Protein 8U0X (pdb70)

Sequence (176 aa):
PMKASLTFSLSGIYAPCSISRDIYLEYGDKKAECLYGTIRLPQYGPGCTPGKIVHCVLDDSLPFCSIVVPSKLFGFMPTQPTMDFCYFEPILDNVVPVLDSVTFLINEQLYSKLMDLPQEMQQIQFLHYKYNINSMETVVHSRDILTSGLCQILNCSPFPQGLVDFTETQLILVND

Solvent-accessible surface area: 9731 Å² total; per-residue (Å²): 103,45,128,1,65,24,83,49,24,122,86,35,4,12,24,58,0,23,0,0,139,50,0,62,115,83,3,57,133,84,150,47,132,82,2,24,0,31,0,56,22,21,94,227,56,132,56,47,21,107,31,38,28,7,19,0,46,62,50,102,98,37,86,164,46,11,1,32,0,1,3,94,9,20,89,135,89,38,124,134,126,87,95,114,45,0,62,0,70,17,35,71,143,113,132,13,45,56,3,92,17,3,20,4,43,0,54,112,79,0,52,43,89,0,83,115,51,124,76,84,131,51,17,12,63,53,0,50,160,89,28,70,1,30,49,93,60,9,5,0,8,28,142,6,84,1,43,102,72,38,4,33,0,47,91,12,49,82,92,91,34,0,10,6,27,35,120,129,15,101,20,68,27,55,66,133

Nearest PDB structures (foldseek):
  8u0x-assembly1_A  TM=1.006E+00  e=3.669E-39  Saccharomyces cerevisiae
  8c0w-assembly1_E  TM=9.335E-01  e=3.316E-31  Saccharomyces cerevisiae
  8u0v-assembly1_D  TM=9.393E-01  e=7.436E-29  Saccharomyces cerevisiae
  3j98-assembly1_B  TM=6.002E-01  e=3.030E-05  Cricetulus griseus
  6mdm-assembly1_A  TM=5.672E-01  e=1.602E-04  Cricetulus griseus

Radius of gyration: 16.59 Å; Cα contacts (8 Å, |Δi|>4): 365; chains: 1; bounding box: 38×48×26 Å

Secondary structure (DSSP, 8-state):
-EEEEEEEE-S-TTPPEEE-HHHHHTTTTS-TTSEEEEEE-B-SSS-BPPPEEEEEEE-TTSPSSEEEEEGGGSSS--SS---SEEEEEE--S--PPBPSEEEEEE-HHHHHHHHT---HHHHHHHHHHHH---TTT-EEETT-EEETTTEEEEEEESSSEEE--TTTSEEEEEE-

InterPro domains:
  IPR003593 AAA+ ATPase domain [SM00382] (764-903)
  IPR003959 ATPase, AAA-type, core [PF00004] (480-619)
  IPR003959 ATPase, AAA-type, core [PF00004] (768-899)
  IPR003960 ATPase, AAA-type, conserved site [PS00674] (871-889)
  IPR027417 P-loop containing nucleoside triphosphate hydrolase [G3DSA:3.40.50.300] (450-619)
  IPR027417 P-loop containing nucleoside triphosphate hydrolase [G3DSA:3.40.50.300] (726-1021)
  IPR027417 P-loop containing nucleoside triphosphate hydrolase [SSF52540] (486-717)
  IPR027417 P-loop containing nucleoside triphosphate hydrolase [SSF52540] (727-1025)
  IPR041569 AAA ATPase, AAA+ lid domain [PF17862] (924-964)
  IPR047533 Peroxisomal biogenesis factor 6, second ATPase domain [cd19527] (740-899)
  IPR050168 AAA ATPase domain-containing protein [PTHR23077] (430-1028)
  IPR056995 Peroxisomal ATPase PEX6, fourth domain [PF23315] (305-425)

Structure (mmCIF, N/CA/C/O backbone):
data_8U0X
#
_entry.id   8U0X
#
_cell.length_a   85.317
_cell.length_b   85.317
_cell.length_c   51.192
_cell.angle_alpha   90.000
_cell.angle_beta   90.000
_cell.angle_gamma   120.000
#
_symmetry.space_group_name_H-M   'P 3 2 1'
#
loop_
_entity.id
_entity.type
_entity.pdbx_description
1 polymer 'Peroxisomal ATPase PEX6'
2 water water
#
loop_
_atom_site.group_PDB
_atom_site.id
_atom_site.type_symbol
_atom_site.label_atom_id
_atom_site.label_alt_id
_atom_site.label_comp_id
_atom_site.label_asym_id
_atom_site.label_entity_id
_atom_site.label_seq_id
_atom_site.pdbx_PDB_ins_code
_atom_site.Cartn_x
_atom_site.Cartn_y
_atom_site.Cartn_z
_atom_site.occupancy
_atom_site.B_iso_or_equiv
_atom_site.auth_seq_id
_atom_site.auth_comp_id
_atom_site.auth_asym_id
_atom_site.auth_atom_id
_atom_site.pdbx_PDB_model_num
ATOM 1 N N . PRO A 1 2 ? -36.44764 -16.10465 22.68668 1.000 37.79365 0 PRO A N 1
ATOM 2 C CA . PRO A 1 2 ? -35.65613 -15.99888 21.44800 1.000 33.88513 0 PRO A CA 1
ATOM 3 C C . PRO A 1 2 ? -35.73050 -17.26089 20.59659 1.000 32.68664 0 PRO A C 1
ATOM 4 O O . PRO A 1 2 ? -35.50833 -18.34606 21.11887 1.000 31.25352 0 PRO A O 1
ATOM 8 N N . MET A 1 3 ? -36.00705 -17.13666 19.30550 1.000 27.13431 1 MET A N 1
ATOM 9 C CA . MET A 1 3 ? -36.00955 -18.29170 18.42586 1.000 32.86370 1 MET A CA 1
ATOM 10 C C . MET A 1 3 ? -34.82364 -18.20836 17.47880 1.000 32.50811 1 MET A C 1
ATOM 11 O O . MET A 1 3 ? -34.24196 -17.14083 17.27889 1.000 30.43972 1 MET A O 1
ATOM 16 N N . LYS A 1 4 ? -34.42958 -19.35760 16.93734 1.000 23.06671 2 LYS A N 1
ATOM 17 C CA . LYS A 1 4 ? -33.35592 -19.40812 15.96586 1.000 23.83607 2 LYS A CA 1
ATOM 18 C C . LYS A 1 4 ? -33.98785 -19.36379 14.58640 1.000 28.83832 2 LYS A C 1
ATOM 19 O O . LYS A 1 4 ? -34.95084 -20.09625 14.30981 1.000 25.42140 2 LYS A O 1
ATOM 25 N N . ALA A 1 5 ? -33.47442 -18.48566 13.73788 1.000 24.27518 3 ALA A N 1
ATOM 26 C CA . ALA A 1 5 ? -34.01950 -18.32352 12.39882 1.000 23.07446 3 ALA A CA 1
ATOM 27 C C . ALA A 1 5 ? -32.88592 -18.34142 11.38518 1.000 23.08696 3 ALA A C 1
ATOM 28 O O . ALA A 1 5 ? -31.81352 -17.78577 11.63735 1.000 22.70122 3 ALA A O 1
ATOM 30 N N . SER A 1 6 ? -33.12375 -18.98522 10.23864 1.000 18.00607 4 SER A N 1
ATOM 31 C CA . SER A 1 6 ? -32.14832 -18.95788 9.16556 1.000 19.37464 4 SER A CA 1
ATOM 32 C C . SER A 1 6 ? -31.98219 -17.52342 8.67897 1.000 21.80392 4 SER A C 1
ATOM 33 O O . SER A 1 6 ? -32.94639 -16.75744 8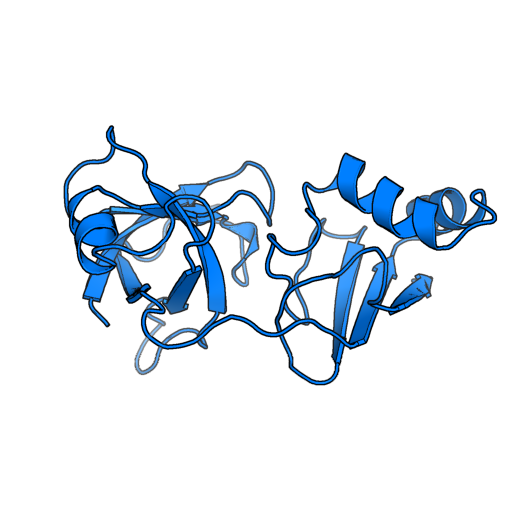.60458 1.000 26.86737 4 SER A O 1
ATOM 36 N N . LEU A 1 7 ? -30.75482 -17.17984 8.30130 1.000 25.80837 5 LEU A N 1
ATOM 37 C CA . LEU A 1 7 ? -30.32954 -15.79361 8.14498 1.000 22.21611 5 LEU A CA 1
ATOM 38 C C . LEU A 1 7 ? -29.81752 -15.54439 6.73082 1.000 28.23225 5 LEU A C 1
ATOM 39 O O . LEU A 1 7 ? -28.94608 -16.27250 6.24224 1.000 26.22102 5 LEU A O 1
ATOM 44 N N . THR A 1 8 ? -30.35644 -14.51457 6.08541 1.000 21.03597 6 THR A N 1
ATOM 45 C CA . THR A 1 8 ? -29.85341 -13.98800 4.81754 1.000 22.54482 6 THR A CA 1
ATOM 46 C C . THR A 1 8 ? -29.53746 -12.51014 5.02257 1.000 21.89455 6 THR A C 1
ATOM 47 O O . THR A 1 8 ? -30.31790 -11.78611 5.64692 1.000 21.02878 6 THR A O 1
ATOM 51 N N . PHE A 1 9 ? -28.38614 -12.06079 4.52637 1.000 19.89037 7 PHE A N 1
ATOM 52 C CA . PHE A 1 9 ? -27.98083 -10.66475 4.67747 1.000 17.64219 7 PHE A CA 1
ATOM 53 C C . PHE A 1 9 ? -28.34541 -9.88473 3.41854 1.000 25.28993 7 PHE A C 1
ATOM 54 O O . PHE A 1 9 ? -27.97203 -10.27965 2.31213 1.000 24.68502 7 PHE A O 1
ATOM 62 N N . SER A 1 10 ? -29.06600 -8.78225 3.58822 1.000 21.48491 8 SER A N 1
ATOM 63 C CA . SER A 1 10 ? -29.36305 -7.90362 2.46996 1.000 20.80260 8 SER A CA 1
ATOM 64 C C . SER A 1 10 ? -28.23773 -6.88690 2.27124 1.000 26.26419 8 SER A C 1
ATOM 65 O O . SER A 1 10 ? -27.48461 -6.55165 3.19703 1.000 21.43989 8 SER A O 1
ATOM 68 N N . LEU A 1 11 ? -28.09924 -6.42894 1.03102 1.000 18.99447 9 LEU A N 1
ATOM 69 C CA . LEU A 1 11 ? -27.03726 -5.51292 0.64722 1.000 21.24224 9 LEU A CA 1
ATOM 70 C C . LEU A 1 11 ? -27.63480 -4.30613 -0.05158 1.000 28.47204 9 LEU A C 1
ATOM 71 O O . LEU A 1 11 ? -27.20170 -3.89979 -1.12955 1.000 28.67106 9 LEU A O 1
ATOM 76 N N . SER A 1 12 ? -28.67385 -3.73643 0.55793 1.000 18.86090 10 SER A N 1
ATOM 77 C CA . SER A 1 12 ? -29.43807 -2.64049 -0.02413 1.000 26.69705 10 SER A CA 1
ATOM 78 C C . SER A 1 12 ? -29.67347 -1.55391 1.01634 1.000 26.85386 10 SER A C 1
ATOM 79 O O . SER A 1 12 ? -30.77732 -1.01357 1.14006 1.000 31.61704 10 SER A O 1
ATOM 82 N N . GLY A 1 13 ? -28.64545 -1.23075 1.78299 1.000 23.53812 11 GLY A N 1
ATOM 83 C CA . GLY A 1 13 ? -28.70032 -0.12951 2.72877 1.000 21.17103 11 GLY A CA 1
ATOM 84 C C . GLY A 1 13 ? -28.84839 -0.61506 4.16341 1.000 24.93284 11 GLY A C 1
ATOM 85 O O . GLY A 1 13 ? -29.53664 -1.60626 4.45330 1.000 21.17863 11 GLY A O 1
ATOM 86 N N . ILE A 1 14 ? -28.20861 0.11146 5.08439 1.000 20.19189 12 ILE A N 1
ATOM 87 C CA . ILE A 1 14 ? -28.21415 -0.29443 6.48907 1.000 23.32399 12 ILE A CA 1
ATOM 88 C C . ILE A 1 14 ? -29.62392 -0.30684 7.06716 1.000 19.96049 12 ILE A C 1
ATOM 89 O O . ILE A 1 14 ? -29.92298 -1.10713 7.96515 1.000 23.65361 12 ILE A O 1
ATOM 94 N N . TYR A 1 15 ? -30.51781 0.56603 6.58767 1.000 17.32664 13 TYR A N 1
ATOM 95 C CA . TYR A 1 15 ? -31.82332 0.70398 7.23657 1.000 19.89306 13 TYR A CA 1
ATOM 96 C C . TYR A 1 15 ? -32.94903 0.10027 6.41162 1.000 22.88036 13 TYR A C 1
ATOM 97 O O . TYR A 1 15 ? -34.12022 0.42810 6.62966 1.000 24.96918 13 TYR A O 1
ATOM 106 N N . ALA A 1 16 ? -32.62933 -0.76778 5.47018 1.000 25.26959 14 ALA A N 1
ATOM 107 C CA . ALA A 1 16 ? -33.67866 -1.59358 4.90633 1.000 21.83985 14 ALA A CA 1
ATOM 108 C C . ALA A 1 16 ? -34.33398 -2.34221 6.06375 1.000 29.54003 14 ALA A C 1
ATOM 109 O O . ALA A 1 16 ? -33.64228 -2.70317 7.03063 1.000 27.65740 14 ALA A O 1
ATOM 111 N N . PRO A 1 17 ? -35.65689 -2.48440 6.07615 1.000 25.62681 15 PRO A N 1
ATOM 112 C CA . PRO A 1 17 ? -36.29530 -3.22236 7.17308 1.000 30.03847 15 PRO A CA 1
ATOM 113 C C . PRO A 1 17 ? -35.94126 -4.69699 7.09916 1.000 24.46892 15 PRO A C 1
ATOM 114 O O . PRO A 1 17 ? -35.61935 -5.22964 6.03843 1.000 22.62230 15 PRO A O 1
ATOM 118 N N . CYS A 1 18 ? -35.99724 -5.36831 8.24445 1.000 23.62268 16 CYS A N 1
ATOM 119 C CA . CYS A 1 18 ? -35.81553 -6.81605 8.23487 1.000 22.04273 16 CYS A CA 1
ATOM 120 C C . CYS A 1 18 ? -37.07662 -7.50011 7.74620 1.000 21.79076 16 CYS A C 1
ATOM 121 O O . CYS A 1 18 ? -38.18498 -7.14440 8.15272 1.000 26.49902 16 CYS A O 1
ATOM 124 N N . SER A 1 19 ? -36.91579 -8.47419 6.85471 1.000 20.93918 17 SER A N 1
ATOM 125 C CA . SER A 1 19 ? -38.05132 -9.26120 6.39523 1.000 14.64399 17 SER A CA 1
ATOM 126 C C . SER A 1 19 ? -38.12990 -10.54689 7.20718 1.000 19.08593 17 SER A C 1
ATOM 127 O O . SER A 1 19 ? -37.11847 -11.22988 7.39505 1.000 19.11086 17 SER A O 1
ATOM 130 N N . ILE A 1 20 ? -39.33150 -10.88975 7.66257 1.000 18.00804 18 ILE A N 1
ATOM 131 C CA . ILE A 1 20 ? -39.52218 -12.09125 8.46997 1.000 16.05148 18 ILE A CA 1
ATOM 132 C C . ILE A 1 20 ? -40.52595 -13.00545 7.79074 1.000 15.75621 18 ILE A C 1
ATOM 133 O O . ILE A 1 20 ? -41.48716 -12.54701 7.16582 1.000 18.74068 18 ILE A O 1
ATOM 138 N N . SER A 1 21 ? -40.34324 -14.30904 7.97629 1.000 14.55497 19 SER A N 1
ATOM 139 C CA . SER A 1 21 ? -41.25845 -15.27433 7.39235 1.000 15.42579 19 SER A CA 1
ATOM 140 C C . SER A 1 21 ? -42.58518 -15.29176 8.14470 1.000 22.45015 19 SER A C 1
ATOM 141 O O . SER A 1 21 ? -42.69875 -14.79443 9.26897 1.000 16.79990 19 SER A O 1
ATOM 144 N N . ARG A 1 22 ? -43.60180 -15.87921 7.50181 1.000 20.69984 20 ARG A N 1
ATOM 145 C CA . ARG A 1 22 ? -44.95477 -15.86168 8.06211 1.000 20.39084 20 ARG A CA 1
ATOM 146 C C . ARG A 1 22 ? -45.04031 -16.55013 9.42586 1.000 19.89672 20 ARG A C 1
ATOM 147 O O . ARG A 1 22 ? -45.83967 -16.13456 10.27258 1.000 22.24538 20 ARG A O 1
ATOM 155 N N . ASP A 1 23 ? -44.25541 -17.60665 9.66874 1.000 20.47244 21 ASP A N 1
ATOM 156 C CA . ASP A 1 23 ? -44.34096 -18.24008 10.98961 1.000 19.15541 21 ASP A CA 1
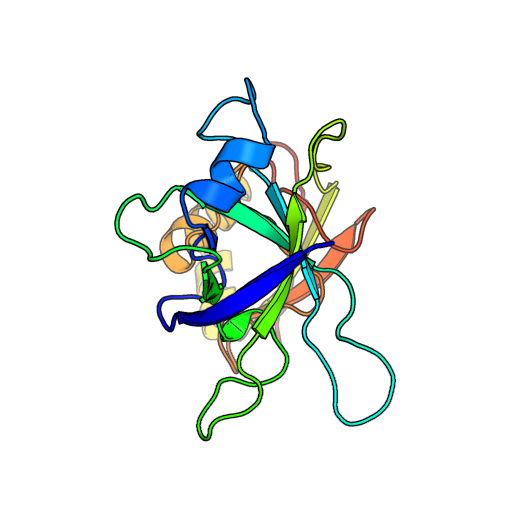ATOM 157 C C . ASP A 1 23 ? -43.84040 -17.31866 12.08790 1.000 23.43100 21 ASP A C 1
ATOM 158 O O . ASP A 1 23 ? -44.35496 -17.36245 13.21219 1.000 21.16039 21 ASP A O 1
ATOM 163 N N . ILE A 1 24 ? -42.85212 -16.47599 11.78983 1.000 18.69426 22 ILE A N 1
ATOM 164 C CA . ILE A 1 24 ? -42.40723 -15.48425 12.77010 1.000 19.32001 22 ILE A CA 1
ATOM 165 C C . ILE A 1 24 ? -43.44663 -14.38778 12.92576 1.000 18.61235 22 ILE A C 1
ATOM 166 O O . ILE A 1 24 ? -43.73805 -13.92370 14.03853 1.000 20.56150 22 ILE A O 1
ATOM 171 N N . TYR A 1 25 ? -43.97853 -13.91962 11.80440 1.000 16.34415 23 TYR A N 1
ATOM 172 C CA . TYR A 1 25 ? -45.02690 -12.91067 11.83421 1.000 20.14166 23 TYR A CA 1
ATOM 173 C C . TYR A 1 25 ? -46.21643 -13.36425 12.66540 1.000 22.75947 23 TYR A C 1
ATOM 174 O O . TYR A 1 25 ? -46.87254 -12.54322 13.31662 1.000 22.37728 23 TYR A O 1
ATOM 183 N N . LEU A 1 26 ? -46.50828 -14.66561 12.65455 1.000 18.22872 24 LEU A N 1
ATOM 184 C CA . LEU A 1 26 ? -47.65222 -15.17230 13.40989 1.000 17.04616 24 LEU A CA 1
ATOM 185 C C . LEU A 1 26 ? -47.46080 -14.99685 14.91049 1.000 23.14669 24 LEU A C 1
ATOM 186 O O . LEU A 1 26 ? -48.44602 -14.92981 15.65356 1.000 25.93939 24 LEU A O 1
ATOM 191 N N . GLU A 1 27 ? -46.21213 -14.92467 15.37944 1.000 20.78862 25 GLU A N 1
ATOM 192 C CA . GLU A 1 27 ? -45.97162 -14.76063 16.81582 1.000 24.37273 25 GLU A CA 1
ATOM 193 C C . GLU A 1 27 ? -46.48581 -13.43209 17.35704 1.000 31.16196 25 GLU A C 1
ATOM 194 O O . GLU A 1 27 ? -46.73450 -13.32139 18.56376 1.000 34.01224 25 GLU A O 1
ATOM 200 N N . TYR A 1 28 ? -46.66785 -12.42957 16.51004 1.000 23.85778 26 TYR A N 1
ATOM 201 C CA . TYR A 1 28 ? -47.15226 -11.13401 16.98106 1.000 32.46052 26 TYR A CA 1
ATOM 202 C C . TYR A 1 28 ? -48.67032 -11.06508 17.15317 1.000 37.92625 26 TYR A C 1
ATOM 203 O O . TYR A 1 28 ? -49.16237 -10.08640 17.72616 1.000 38.39966 26 TYR A O 1
ATOM 212 N N . GLY A 1 29 ? -49.42389 -12.03092 16.63398 1.000 36.27770 27 GLY A N 1
ATOM 213 C CA . GLY A 1 29 ? -50.87109 -11.99400 16.79841 1.000 36.45498 27 GLY A CA 1
ATOM 214 C C . GLY A 1 29 ? -51.49902 -10.73365 16.22757 1.000 41.46130 27 GLY A C 1
ATOM 215 O O . GLY A 1 29 ? -51.20256 -10.31342 15.10447 1.000 39.06801 27 GLY A O 1
ATOM 216 N N . ASP A 1 30 ? -52.37087 -10.10304 17.01272 1.000 36.41307 28 ASP A N 1
ATOM 217 C CA . ASP A 1 30 ? -53.19515 -8.99261 16.53551 1.000 45.98679 28 ASP A CA 1
ATOM 218 C C . ASP A 1 30 ? -52.43982 -7.67541 16.31259 1.000 47.35573 28 ASP A C 1
ATOM 219 O O . ASP A 1 30 ? -53.08684 -6.69550 15.91748 1.000 58.28510 28 ASP A O 1
ATOM 224 N N . LYS A 1 31 ? -51.12438 -7.61053 16.52594 1.000 49.18862 29 LYS A N 1
ATOM 225 C CA . LYS A 1 31 ? -50.40899 -6.33991 16.41130 1.000 42.68793 29 LYS A CA 1
ATOM 226 C C . LYS A 1 31 ? -50.52200 -5.77897 14.99469 1.000 50.63140 29 LYS A C 1
ATOM 227 O O . LYS A 1 31 ? -50.64539 -6.52284 14.01683 1.000 46.37439 29 LYS A O 1
ATOM 233 N N . LYS A 1 32 ? -50.46534 -4.44717 14.89363 1.000 49.61147 30 LYS A N 1
ATOM 234 C CA . LYS A 1 32 ? -50.61050 -3.75126 13.61427 1.000 48.33802 30 LYS A CA 1
ATOM 235 C C . LYS A 1 32 ? -49.44381 -4.08385 12.68528 1.000 52.33549 30 LYS A C 1
ATOM 236 O O . LYS A 1 32 ? -48.28103 -3.85900 13.03558 1.000 41.37265 30 LYS A O 1
ATOM 242 N N . ALA A 1 33 ? -49.75824 -4.57493 11.47924 1.000 44.92345 31 ALA A N 1
ATOM 243 C CA . ALA A 1 33 ? -48.74570 -5.19457 10.62191 1.000 42.90854 31 ALA A CA 1
ATOM 244 C C . ALA A 1 33 ? -47.65254 -4.23164 10.16100 1.000 38.27270 31 ALA A C 1
ATOM 245 O O . ALA A 1 33 ? -46.57435 -4.68756 9.75716 1.000 36.95760 31 ALA A O 1
ATOM 247 N N . GLU A 1 34 ? -47.88906 -2.92184 10.19722 1.000 39.82836 32 GLU A N 1
ATOM 248 C CA . GLU A 1 34 ? -46.86172 -1.96503 9.78887 1.000 44.55379 32 GLU A CA 1
ATOM 249 C C . GLU A 1 34 ? -45.97644 -1.49313 10.93849 1.000 51.02650 32 GLU A C 1
ATOM 250 O O . GLU A 1 34 ? -45.01375 -0.75681 10.69410 1.000 44.78109 32 GLU A O 1
ATOM 256 N N . CYS A 1 35 ? -46.26050 -1.89313 12.17456 1.000 41.90418 33 CYS A N 1
ATOM 257 C CA . CYS A 1 35 ? -45.53267 -1.39522 13.33383 1.000 33.22472 33 CYS A CA 1
ATOM 258 C C . CYS A 1 35 ? -44.81460 -2.51298 14.08465 1.000 34.25534 33 CYS A C 1
ATOM 259 O O . CYS A 1 35 ? -44.81994 -2.53952 15.31543 1.000 29.71725 33 CYS A O 1
ATOM 262 N N . LEU A 1 36 ? -44.17179 -3.44750 13.38267 1.000 26.24713 34 LEU A N 1
ATOM 263 C CA . LEU A 1 36 ? -43.58334 -4.60774 14.04782 1.000 29.61322 34 LEU A CA 1
ATOM 264 C C . LEU A 1 36 ? -42.08501 -4.42166 14.26944 1.000 27.84722 34 LEU A C 1
ATOM 265 O O . LEU A 1 36 ? -41.36121 -3.99788 13.36245 1.000 27.21090 34 LEU A O 1
ATOM 270 N N . TYR A 1 37 ? -41.61531 -4.79854 15.46660 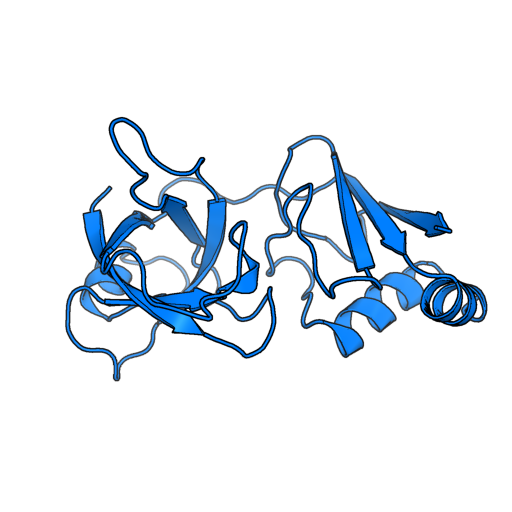1.000 19.02387 35 TYR A N 1
ATOM 271 C CA . TYR A 1 37 ? -40.21013 -4.71376 15.8291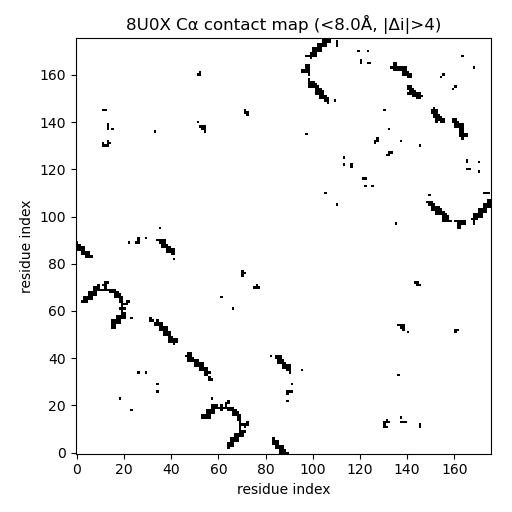2 1.000 18.89939 35 TYR A CA 1
ATOM 272 C C . TYR A 1 37 ? -39.76464 -6.02548 16.47863 1.000 18.77830 35 TYR A C 1
ATOM 273 O O . TYR A 1 37 ? -40.56706 -6.76961 17.04708 1.000 21.29574 35 TYR A O 1
ATOM 282 N N . GLY A 1 38 ? -38.46473 -6.29186 16.38406 1.000 18.40514 36 GLY A N 1
ATOM 283 C CA . GLY A 1 38 ? -37.86169 -7.44047 17.03675 1.000 19.42574 36 GLY A CA 1
ATOM 284 C C . GLY A 1 38 ? -36.43657 -7.10863 17.42118 1.000 20.77233 36 GLY A C 1
ATOM 285 O O . GLY A 1 38 ? -35.87379 -6.09715 16.99220 1.000 23.37698 36 GLY A O 1
ATOM 286 N N . THR A 1 39 ? -35.85043 -7.96736 18.25566 1.000 18.26343 37 THR A N 1
ATOM 287 C CA . THR A 1 39 ? -34.45048 -7.86459 18.61371 1.000 16.83628 37 THR A CA 1
ATOM 288 C C . THR A 1 39 ? -33.68540 -9.01007 17.97853 1.000 21.97066 37 THR A C 1
ATOM 289 O O . THR A 1 39 ? -34.14422 -10.16031 18.01007 1.000 22.39907 37 THR A O 1
ATOM 293 N N . ILE A 1 40 ? -32.51292 -8.70462 17.42496 1.000 20.48712 38 ILE A N 1
ATOM 294 C CA . ILE A 1 40 ? -31.66845 -9.68969 16.76018 1.000 24.48054 38 ILE A CA 1
ATOM 295 C C . ILE A 1 40 ? -30.31093 -9.73832 17.44526 1.000 28.94018 38 ILE A C 1
ATOM 296 O O . ILE A 1 40 ? -29.72328 -8.69779 17.76103 1.000 28.71518 38 ILE A O 1
ATOM 301 N N . ARG A 1 41 ? -29.80710 -10.94847 17.64977 1.000 22.47880 39 ARG A N 1
ATOM 302 C CA . ARG A 1 41 ? -28.44244 -11.18666 18.09657 1.000 27.92879 39 ARG A CA 1
ATOM 303 C C . ARG A 1 41 ? -27.83000 -12.24644 17.19564 1.000 29.44585 39 ARG A C 1
ATOM 304 O O . ARG A 1 41 ? -28.49308 -13.23067 16.86101 1.000 29.63794 39 ARG A O 1
ATOM 312 N N . LEU A 1 42 ? -26.56339 -12.05781 16.81652 1.000 26.76833 40 LEU A N 1
ATOM 313 C CA . LEU A 1 42 ? -25.86955 -13.05505 16.01059 1.000 27.12502 40 LEU A CA 1
ATOM 314 C C . LEU A 1 42 ? -25.00494 -13.96256 16.87637 1.000 33.30827 40 LEU A C 1
ATOM 315 O O . LEU A 1 42 ? -24.46894 -13.52288 17.89414 1.000 35.12257 40 LEU A O 1
ATOM 320 N N . PRO A 1 43 ? -24.84103 -15.23144 16.49339 1.000 36.38119 41 PRO A N 1
ATOM 321 C CA . PRO A 1 43 ? -23.91020 -16.10181 17.22163 1.000 37.24228 41 PRO A CA 1
ATOM 322 C C . PRO A 1 43 ? -22.47391 -15.67565 16.95978 1.000 38.36562 41 PRO A C 1
ATOM 323 O O . PRO A 1 43 ? -22.13163 -15.20937 15.87168 1.000 41.99281 41 PRO A O 1
ATOM 327 N N . GLN A 1 44 ? -21.62368 -15.84362 17.96839 1.000 50.30500 42 GLN A N 1
ATOM 328 C CA . GLN A 1 44 ? -20.25462 -15.35564 17.89233 1.000 58.36365 42 GLN A CA 1
ATOM 329 C C . GLN A 1 44 ? -19.24963 -16.49831 17.98861 1.000 75.05814 42 GLN A C 1
ATOM 330 O O . GLN A 1 44 ? -19.57328 -17.62269 18.38442 1.000 65.55807 42 GLN A O 1
ATOM 336 N N . TYR A 1 45 ? -18.01013 -16.17447 17.60423 1.000 89.27349 43 TYR A N 1
ATOM 337 C CA . TYR A 1 45 ? -16.85492 -17.06220 17.69913 1.000 91.13051 43 TYR A CA 1
ATOM 338 C C . TYR A 1 45 ? -16.62653 -17.48065 19.14547 1.000 84.27262 43 TYR A C 1
ATOM 339 O O . TYR A 1 45 ? -16.13630 -16.68918 19.95769 1.000 87.46894 43 TYR A O 1
ATOM 348 N N . GLY A 1 46 ? -16.99113 -18.71604 19.47761 1.000 82.91664 44 GLY A N 1
ATOM 349 C CA . GLY A 1 46 ? -16.89988 -19.19503 20.83518 1.000 86.57524 44 GLY A CA 1
ATOM 350 C C . GLY A 1 46 ? -18.13070 -18.83589 21.64247 1.000 85.37506 44 GLY A C 1
ATOM 351 O O . GLY A 1 46 ? -19.24723 -18.76008 21.11818 1.000 86.52872 44 GLY A O 1
ATOM 352 N N . PRO A 1 47 ? -17.95019 -18.60012 22.93858 1.000 83.73164 45 PRO A N 1
ATOM 353 C CA . PRO A 1 47 ? -19.09502 -18.24794 23.78226 1.000 84.86206 45 PRO A CA 1
ATOM 354 C C . PRO A 1 47 ? -19.65737 -16.88454 23.41847 1.000 80.23146 45 PRO A C 1
ATOM 355 O O . PRO A 1 47 ? -18.96308 -16.01512 22.88465 1.000 79.98223 45 PRO A O 1
ATOM 359 N N . GLY A 1 48 ? -20.94077 -16.71033 23.70370 1.000 74.74983 46 GLY A N 1
ATOM 360 C CA . GLY A 1 48 ? -21.56615 -15.41255 23.60132 1.000 73.38364 46 GLY A CA 1
ATOM 361 C C . GLY A 1 48 ? -22.01778 -15.06200 22.19605 1.000 67.32585 46 GLY A C 1
ATOM 362 O O . GLY A 1 48 ? -21.66063 -15.69294 21.19748 1.000 56.44251 46 GLY A O 1
ATOM 363 N N . CYS A 1 49 ? -22.82045 -14.00303 22.13397 1.000 65.47083 47 CYS A N 1
ATOM 364 C CA . CYS A 1 49 ? -23.44917 -13.56151 20.90273 1.000 58.22380 47 CYS A CA 1
ATOM 365 C C . CYS A 1 49 ? -23.42101 -12.03703 20.83905 1.000 52.61779 47 CYS A C 1
ATOM 366 O O . CYS A 1 49 ? -23.16955 -11.35367 21.83421 1.000 51.21706 47 CYS A O 1
ATOM 369 N N . THR A 1 50 ? -23.64177 -11.51419 19.63852 1.000 43.53303 48 THR A N 1
ATOM 370 C CA . THR A 1 50 ? -23.80187 -10.09296 19.35554 1.000 36.67672 48 THR A CA 1
ATOM 371 C C . THR A 1 50 ? -24.75886 -9.44586 20.36426 1.000 40.24122 48 THR A C 1
ATOM 372 O O . THR A 1 50 ? -25.67509 -10.11335 20.86295 1.000 42.44766 48 THR A O 1
ATOM 376 N N . PRO A 1 51 ? -24.56487 -8.17810 20.73228 1.000 46.73471 49 PRO A N 1
ATOM 377 C CA . PRO A 1 51 ? -25.54391 -7.51502 21.60394 1.000 45.74762 49 PRO A CA 1
ATOM 378 C C . PRO A 1 51 ? -26.85450 -7.29020 20.86518 1.000 35.70910 49 PRO A C 1
ATOM 379 O O . PRO A 1 51 ? -26.87702 -7.08122 19.65207 1.000 34.79173 49 PRO A O 1
ATOM 383 N N . GLY A 1 52 ? -27.95487 -7.33602 21.61326 1.000 33.91268 50 GLY A N 1
ATOM 384 C CA . GLY A 1 52 ? -29.27853 -7.15368 21.03925 1.000 31.08188 50 GLY A CA 1
ATOM 385 C C . GLY A 1 52 ? -29.47456 -5.87268 20.25244 1.000 33.66973 50 GLY A C 1
ATOM 386 O O . GLY A 1 52 ? -29.19972 -4.77995 20.75578 1.000 31.12538 50 GLY A O 1
ATOM 387 N N . LYS A 1 53 ? -29.92264 -5.99620 19.00267 1.000 27.80177 51 LYS A N 1
ATOM 388 C CA . LYS A 1 53 ? -30.22331 -4.86193 18.14132 1.000 22.52796 51 LYS A CA 1
ATOM 389 C C . 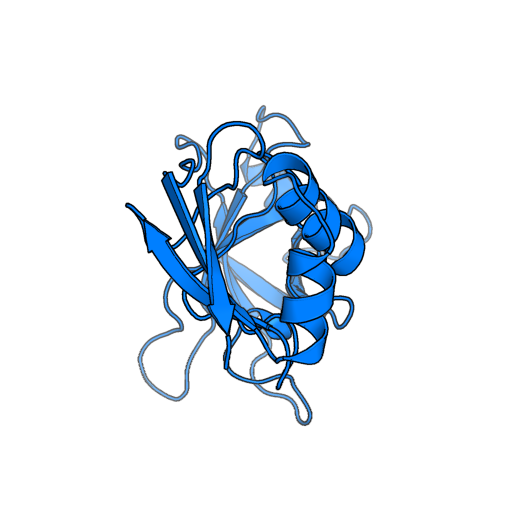LYS A 1 53 ? -31.69911 -4.86706 17.76603 1.000 25.75113 51 LYS A C 1
ATOM 390 O O . LYS A 1 53 ? -32.20375 -5.85428 17.21686 1.000 22.15268 51 LYS A O 1
ATOM 396 N N . ILE A 1 54 ? -32.38352 -3.75677 18.02957 1.000 19.43132 52 ILE A N 1
ATOM 397 C CA . ILE A 1 54 ? -33.79903 -3.64118 17.69528 1.000 19.21425 52 ILE A CA 1
ATOM 398 C C . ILE A 1 54 ? -33.92956 -3.24816 16.22780 1.000 25.68660 52 ILE A C 1
ATOM 399 O O . ILE A 1 54 ? -33.24445 -2.33215 15.76217 1.000 25.11165 52 ILE A O 1
ATOM 404 N N . VAL A 1 55 ? -34.81360 -3.92226 15.50030 1.000 19.41709 53 VAL A N 1
ATOM 405 C CA . VAL A 1 55 ? -35.05495 -3.59824 14.09487 1.000 23.17868 53 VAL A CA 1
ATOM 406 C C . VAL A 1 55 ? -36.54641 -3.55945 13.82499 1.000 24.91207 53 VAL A C 1
ATOM 407 O O . VAL A 1 55 ? -37.33264 -4.27712 14.44843 1.000 26.57552 53 VAL A O 1
ATOM 411 N N . HIS A 1 56 ? -36.93482 -2.71510 12.87649 1.000 19.78132 54 HIS A N 1
ATOM 412 C CA . HIS A 1 56 ? -38.26561 -2.77800 12.29942 1.000 20.67695 54 HIS A CA 1
ATOM 413 C C . HIS A 1 56 ? -38.35277 -3.98586 11.36924 1.000 24.59256 54 HIS A C 1
ATOM 414 O O . HIS A 1 56 ? -37.50092 -4.15869 10.48990 1.000 30.13895 54 HIS A O 1
ATOM 421 N N . CYS A 1 57 ? -39.36797 -4.82731 11.54967 1.000 21.59699 55 CYS A N 1
ATOM 422 C CA . CYS A 1 57 ? -39.56548 -5.95746 10.64732 1.000 23.92218 55 CYS A CA 1
ATOM 423 C C . CYS A 1 57 ? -40.88337 -5.89485 9.89586 1.000 29.05837 55 CYS A C 1
ATOM 424 O O . CYS A 1 57 ? -41.87668 -5.32873 10.36305 1.000 25.36176 55 CYS A O 1
ATOM 427 N N . VAL A 1 58 ? -40.86800 -6.48556 8.70292 1.000 20.81935 56 VAL A N 1
ATOM 428 C CA . VAL A 1 58 ? -42.02564 -6.53758 7.82958 1.000 19.11125 56 VAL A CA 1
ATOM 429 C C . VAL A 1 58 ? -42.19655 -7.96656 7.32942 1.000 20.01061 56 VAL A C 1
ATOM 430 O O . VAL A 1 58 ? -41.21584 -8.65342 7.02555 1.000 19.91880 56 VAL A O 1
ATOM 434 N N . LEU A 1 59 ? -43.43813 -8.40708 7.23988 1.000 19.49171 57 LEU A N 1
ATOM 435 C CA . LEU A 1 59 ? -43.73916 -9.72971 6.70946 1.000 18.46648 57 LEU A CA 1
ATOM 436 C C . LEU A 1 59 ? -43.30787 -9.84915 5.25978 1.000 23.21084 57 LEU A C 1
ATOM 437 O O . LEU A 1 59 ? -43.60921 -8.97927 4.44252 1.000 17.32254 57 LEU A O 1
ATOM 442 N N . ASP A 1 60 ? -42.62597 -10.93847 4.92574 1.000 20.84697 58 ASP A N 1
ATOM 443 C CA . ASP A 1 60 ? -42.47503 -11.31606 3.51961 1.000 22.02475 58 ASP A CA 1
ATOM 444 C C . ASP A 1 60 ? -43.03946 -12.72548 3.38207 1.000 22.53920 58 ASP A C 1
ATOM 445 O O . ASP A 1 60 ? -42.38919 -13.70249 3.75348 1.000 22.15969 58 ASP A O 1
ATOM 450 N N . ASP A 1 61 ? -44.24826 -12.80216 2.82175 1.000 22.45789 59 ASP A N 1
ATOM 451 C CA . ASP A 1 61 ? -44.98067 -14.04392 2.59332 1.000 28.65250 59 ASP A CA 1
ATOM 452 C C . ASP A 1 61 ? -44.22402 -15.04731 1.72758 1.000 27.08803 59 ASP A C 1
ATOM 453 O O . ASP A 1 61 ? -44.55628 -16.24075 1.75275 1.000 24.23980 59 ASP A O 1
ATOM 458 N N . SER A 1 62 ? -43.25910 -14.58938 0.91951 1.000 20.48007 60 SER A N 1
ATOM 459 C CA . SER A 1 62 ? -42.52257 -15.46850 0.01585 1.000 18.72666 60 SER A CA 1
ATOM 460 C C . SER A 1 62 ? -41.36687 -16.20366 0.69438 1.000 26.49015 60 SER A C 1
ATOM 461 O O . SER A 1 62 ? -40.84503 -17.16529 0.12530 1.000 21.23586 60 SER A O 1
ATOM 464 N N . LEU A 1 63 ? -40.95379 -15.79350 1.88883 1.000 20.39140 61 LEU A N 1
ATOM 465 C CA . LEU A 1 63 ? -39.85085 -16.46707 2.54793 1.000 19.95058 61 LEU A CA 1
ATOM 466 C C . LEU A 1 63 ? -40.26594 -17.86924 3.00135 1.000 18.06867 61 LEU A C 1
ATOM 467 O O . LEU A 1 63 ? -41.41557 -18.08856 3.39438 1.000 21.35800 61 LEU A O 1
ATOM 472 N N . PRO A 1 64 ? -39.33740 -18.82390 2.97949 1.000 19.21825 62 PRO A N 1
ATOM 473 C CA . PRO A 1 64 ? -39.60637 -20.13615 3.57668 1.000 21.68306 62 PRO A CA 1
ATOM 474 C C . PRO A 1 64 ? -39.66174 -20.01952 5.09589 1.000 22.85835 62 PRO A C 1
ATOM 475 O O . PRO A 1 64 ? -39.30162 -18.99667 5.68018 1.000 19.68620 62 PRO A O 1
ATOM 479 N N . PHE A 1 65 ? -40.09121 -21.10275 5.73781 1.000 22.48301 63 PHE A N 1
ATOM 480 C CA . PHE A 1 65 ? -40.28427 -21.09106 7.19333 1.000 18.34474 63 PHE A CA 1
ATOM 481 C C . PHE A 1 65 ? -39.00379 -20.71270 7.92940 1.000 22.60870 63 PHE A C 1
ATOM 482 O O . PHE A 1 65 ? -37.89494 -20.90433 7.42139 1.000 22.12376 63 PHE A O 1
ATOM 490 N N . CYS A 1 66 ? -39.16818 -20.16334 9.14340 1.000 22.26959 64 CYS A N 1
ATOM 491 C CA . CYS A 1 66 ? -38.05310 -19.78279 10.03905 1.000 24.00771 64 CYS A CA 1
ATOM 492 C C . CYS A 1 66 ? -36.91995 -19.04874 9.31274 1.000 21.46708 64 CYS A C 1
ATOM 493 O O . CYS A 1 66 ? -35.75911 -19.45541 9.36144 1.000 20.69929 64 CYS A O 1
ATOM 496 N N . SER A 1 67 ? -37.25677 -17.92239 8.67449 1.000 17.53288 65 SER A N 1
ATOM 497 C CA . SER A 1 67 ? -36.26898 -17.18596 7.88972 1.000 14.64120 65 SER A CA 1
ATOM 498 C C . SER A 1 67 ? -36.40978 -15.68992 8.10130 1.000 15.91156 65 SER A C 1
ATOM 499 O O . SER A 1 67 ? -37.52306 -15.16813 8.20501 1.000 17.78904 65 SER A O 1
ATOM 502 N N . ILE A 1 68 ? -35.26672 -15.00661 8.14800 1.000 16.39297 66 ILE A N 1
ATOM 503 C CA . ILE A 1 68 ? -35.22180 -13.55621 8.24102 1.000 18.70214 66 ILE A CA 1
ATOM 504 C C . ILE A 1 68 ? -34.15958 -13.02431 7.27971 1.000 20.59998 66 ILE A C 1
ATOM 505 O O . ILE A 1 68 ? -33.14449 -13.67801 7.01206 1.000 22.13241 66 ILE A O 1
ATOM 510 N N . VAL A 1 69 ? -34.40713 -11.83576 6.74486 1.000 14.16367 67 VAL A N 1
ATOM 511 C CA . VAL A 1 69 ? -33.44135 -11.12156 5.91386 1.000 17.58959 67 VAL A CA 1
ATOM 512 C C . VAL A 1 69 ? -33.06875 -9.83635 6.64758 1.000 15.28123 67 VAL A C 1
ATOM 513 O O . VAL A 1 69 ? -33.95413 -9.03061 6.95119 1.000 20.48822 67 VAL A O 1
ATOM 517 N N . VAL A 1 70 ? -31.77610 -9.64551 6.92872 1.000 16.41311 68 VAL A N 1
ATOM 518 C CA . VAL A 1 70 ? -31.26452 -8.52203 7.73632 1.000 19.35327 68 VAL A CA 1
ATOM 519 C C . VAL A 1 70 ? -30.13340 -7.79358 7.02021 1.000 18.49922 68 VAL A C 1
ATOM 520 O O . VAL A 1 70 ? -29.28292 -8.45330 6.41436 1.000 19.84568 68 VAL A O 1
ATOM 524 N N . PRO A 1 71 ? -30.03728 -6.46402 7.10840 1.000 16.95713 69 PRO A N 1
ATOM 525 C CA . PRO A 1 71 ? -28.93016 -5.77001 6.43829 1.000 19.94675 69 PRO A CA 1
ATOM 526 C C . PRO A 1 71 ? -27.58245 -6.16047 7.02553 1.000 22.05347 69 PRO A C 1
ATOM 527 O O . PRO A 1 71 ? -27.38372 -6.16788 8.24258 1.000 21.11222 69 PRO A O 1
ATOM 531 N N . SER A 1 72 ? -26.64298 -6.49324 6.14361 1.000 23.20470 70 SER A N 1
ATOM 532 C CA . SER A 1 72 ? -25.31268 -6.82840 6.63368 1.000 28.48016 70 SER A CA 1
ATOM 533 C C . SER A 1 72 ? -24.64551 -5.62855 7.28063 1.000 21.82425 70 SER A C 1
ATOM 534 O O . SER A 1 72 ? -23.79000 -5.80371 8.14733 1.000 27.19663 70 SER A O 1
ATOM 537 N N . LYS A 1 73 ? -25.02409 -4.40870 6.87305 1.000 24.96274 71 LYS A N 1
ATOM 538 C CA . LYS A 1 73 ? -24.37304 -3.21563 7.40204 1.000 21.69251 71 LYS A CA 1
ATOM 539 C C . LYS A 1 73 ? -24.73663 -2.95941 8.85833 1.000 24.82519 71 LYS A C 1
ATOM 540 O O . LYS A 1 73 ? -24.07548 -2.14284 9.50877 1.000 28.69975 71 LYS A O 1
ATOM 546 N N . LEU A 1 74 ? -25.79638 -3.60027 9.37509 1.000 23.92654 72 LEU A N 1
ATOM 547 C CA . LEU A 1 74 ? -26.13528 -3.45642 10.78882 1.000 26.32269 72 LEU A CA 1
ATOM 548 C C . LEU A 1 74 ? -25.06490 -4.03233 11.70324 1.000 30.44665 72 LEU A C 1
ATOM 549 O O . LEU A 1 74 ? -25.01782 -3.66982 12.88161 1.000 34.22260 72 LEU A O 1
ATOM 554 N N . PHE A 1 75 ? -24.21101 -4.91383 11.19453 1.000 28.41469 73 PHE A N 1
ATOM 555 C CA . PHE A 1 75 ? -23.27013 -5.65917 12.02411 1.000 40.16270 73 PHE A CA 1
ATOM 556 C C . PHE A 1 75 ? -21.83424 -5.42340 11.58032 1.000 46.72905 73 PHE A C 1
ATOM 557 O O . PHE A 1 75 ? -21.54632 -5.37589 10.38023 1.000 57.61541 73 PHE A O 1
ATOM 565 N N . GLY A 1 76 ? -20.95081 -5.27929 12.57329 1.000 60.93319 74 GLY A N 1
ATOM 566 C CA . GLY A 1 76 ? -19.51701 -5.06811 12.43599 1.000 75.13741 74 GLY A CA 1
ATOM 567 C C . GLY A 1 76 ? -18.92958 -5.01318 11.04085 1.000 86.55318 74 GLY A C 1
ATOM 568 O O . GLY A 1 76 ? -18.44968 -3.96093 10.60791 1.000 93.96811 74 GLY A O 1
ATOM 569 N N . PHE A 1 77 ? -18.96024 -6.13718 10.32691 1.000 88.06793 75 PHE A N 1
ATOM 570 C CA . PHE A 1 77 ? -18.41474 -6.21838 8.98147 1.000 92.26863 75 PHE A CA 1
ATOM 571 C C . PHE A 1 77 ? -19.45208 -6.79849 8.02944 1.000 92.75227 75 PHE A C 1
ATOM 572 O O . PHE A 1 77 ? -20.34811 -7.54772 8.43393 1.000 86.58235 75 PHE A O 1
ATOM 580 N N . MET A 1 78 ? -19.32745 -6.42301 6.75513 1.000 92.16343 76 MET A N 1
ATOM 581 C CA . MET A 1 78 ? -20.09746 -6.84913 5.59262 1.000 97.37594 76 MET A CA 1
ATOM 582 C C . MET A 1 78 ? -19.48760 -8.13283 5.02304 1.000 105.56675 76 MET A C 1
ATOM 583 O O . MET A 1 78 ? -18.25876 -8.27579 5.00036 1.000 97.42297 76 MET A O 1
ATOM 588 N N . PRO A 1 79 ? -20.30291 -9.11575 4.56934 1.000 107.79184 77 PRO A N 1
ATOM 589 C CA . PRO A 1 79 ? -19.73018 -10.41993 4.21204 1.000 105.25773 77 PRO A CA 1
ATOM 590 C C . PRO A 1 79 ? -19.06761 -10.43309 2.84257 1.000 103.22238 77 PRO A C 1
ATOM 591 O O . PRO A 1 79 ? -19.74477 -10.48008 1.80899 1.000 94.03705 77 PRO A O 1
ATOM 595 N N . THR A 1 80 ? -17.73399 -10.36978 2.83327 1.000 103.37498 78 THR A N 1
ATOM 596 C CA . THR A 1 80 ? -16.95520 -10.70075 1.64739 1.000 102.11886 78 THR A CA 1
ATOM 597 C C . THR A 1 80 ? -16.61876 -12.18548 1.58268 1.000 107.06150 78 THR A C 1
ATOM 598 O O . THR A 1 80 ? -16.24089 -12.67960 0.51216 1.000 100.71905 78 THR A O 1
ATOM 602 N N . GLN A 1 81 ? -16.76568 -12.89706 2.69910 1.000 108.04088 79 GLN A N 1
ATOM 603 C CA . GLN A 1 81 ? -16.71861 -14.34851 2.80442 1.000 103.62166 79 GLN A CA 1
ATOM 604 C C . GLN A 1 81 ? -17.72442 -14.77027 3.86634 1.000 110.32689 79 GLN A C 1
ATOM 605 O O . GLN A 1 81 ? -18.03676 -13.98357 4.77191 1.000 114.59713 79 GLN A O 1
ATOM 611 N N . PRO A 1 82 ? -18.27343 -16.00244 3.77713 1.000 109.33318 80 PRO A N 1
ATOM 612 C CA . PRO A 1 82 ? -19.39996 -16.37555 4.65264 1.000 107.61522 80 PRO A CA 1
ATOM 613 C C . PRO A 1 82 ? -19.04462 -16.43620 6.13628 1.000 110.76460 80 PRO A C 1
ATOM 614 O O . PRO A 1 82 ? -17.87882 -16.26738 6.51254 1.000 109.09374 80 PRO A O 1
ATOM 618 N N . THR A 1 83 ? -20.04682 -16.67873 6.98937 1.000 103.61595 81 THR A N 1
ATOM 619 C CA . THR A 1 83 ? -19.84459 -16.68579 8.43693 1.000 96.31124 81 THR A CA 1
ATOM 620 C C . THR A 1 83 ? -20.71983 -17.71602 9.15616 1.000 86.30094 81 THR A C 1
ATOM 621 O O . THR A 1 83 ? -20.30815 -18.86875 9.32656 1.000 86.07999 81 THR A O 1
ATOM 625 N N . MET A 1 84 ? -21.91777 -17.31008 9.59274 1.000 79.56064 82 MET A N 1
ATOM 626 C CA . MET A 1 84 ? -22.82638 -18.13626 10.38748 1.000 63.56742 82 MET A CA 1
ATOM 627 C C . MET A 1 84 ? -24.22300 -18.06933 9.78144 1.000 46.36102 82 MET A C 1
ATOM 628 O O . MET A 1 84 ? -24.63473 -17.00751 9.30583 1.000 43.26895 82 MET A O 1
ATOM 633 N N . ASP A 1 85 ? -24.96636 -19.18446 9.81468 1.000 32.58696 83 ASP A N 1
ATOM 634 C CA . ASP A 1 85 ? -26.17490 -19.29127 8.99636 1.000 32.91528 83 ASP A CA 1
ATOM 635 C C . ASP A 1 85 ? -27.48440 -19.12455 9.77356 1.000 29.89579 83 ASP A C 1
ATOM 636 O O . ASP A 1 85 ? -28.55421 -19.41245 9.22649 1.000 25.80246 83 ASP A O 1
ATOM 641 N N . PHE A 1 86 ? -27.44081 -18.62884 11.00717 1.000 28.96987 84 PHE A N 1
ATOM 642 C CA . PHE A 1 86 ? -28.67214 -18.38178 11.73999 1.000 24.18319 84 PHE A CA 1
ATOM 643 C C . PHE A 1 86 ? -28.47396 -17.19015 12.65647 1.000 22.00104 84 PH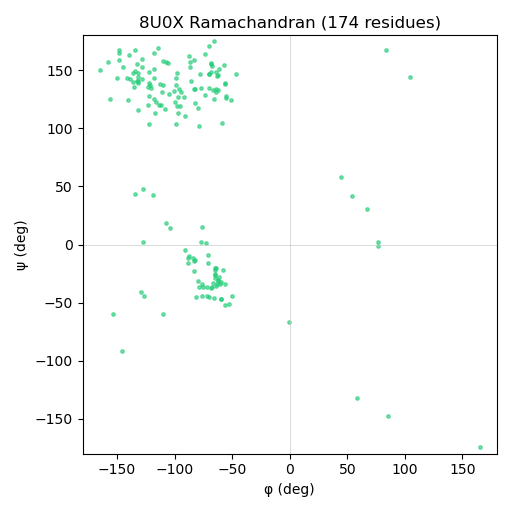E A C 1
ATOM 644 O O . PHE A 1 86 ? -27.35002 -16.74561 12.89878 1.000 22.71146 84 PHE A O 1
ATOM 652 N N . CYS A 1 87 ? -29.58324 -16.66023 13.14668 1.000 22.94293 85 CYS A N 1
ATOM 653 C CA . CYS A 1 87 ? -29.52915 -15.63261 14.18185 1.000 25.48562 85 CYS A CA 1
ATOM 654 C C . CYS A 1 87 ? -30.53537 -15.96089 15.27041 1.000 25.14497 85 CYS A C 1
ATOM 655 O O . CYS A 1 87 ? -31.38535 -16.84088 15.12077 1.000 23.73340 85 CYS A O 1
ATOM 658 N N . TYR A 1 88 ? -30.42815 -15.26458 16.39749 1.000 21.56037 86 TYR A N 1
ATOM 659 C CA . TYR A 1 88 ? -31.43134 -15.36290 17.44958 1.000 21.20428 86 TYR A CA 1
ATOM 660 C C . TYR A 1 88 ? -32.38316 -14.18714 17.31266 1.000 24.82438 86 TYR A C 1
ATOM 661 O O . TYR A 1 88 ? -31.95971 -13.03202 17.40698 1.000 24.16364 86 TYR A O 1
ATOM 670 N N . PHE A 1 89 ? -33.65960 -14.46952 17.09349 1.000 20.64156 87 PHE A N 1
ATOM 671 C CA . PHE A 1 89 ? -34.63271 -13.41444 16.84479 1.000 19.22027 87 PHE A CA 1
ATOM 672 C C . PHE A 1 89 ? -35.72031 -13.48649 17.90392 1.000 25.90000 87 PHE A C 1
ATOM 673 O O . PHE A 1 89 ? -36.19140 -14.57756 18.23870 1.000 26.05784 87 PHE A O 1
ATOM 681 N N . GLU A 1 90 ? -36.09212 -12.32855 18.45987 1.000 19.76879 88 GLU A N 1
ATOM 682 C CA . GLU A 1 90 ? -37.16351 -12.26253 19.44906 1.000 15.79941 88 GLU A CA 1
ATOM 683 C C . GLU A 1 90 ? -38.14049 -11.15782 19.10027 1.000 19.77701 88 GLU A C 1
ATOM 684 O O . GLU A 1 90 ? -37.75439 -9.96588 19.09956 1.000 21.06284 88 GLU A O 1
ATOM 690 N N . PRO A 1 91 ? -39.39746 -11.47302 18.79870 1.000 21.27573 89 PRO A N 1
ATOM 691 C CA . PRO A 1 91 ? -40.36873 -10.41449 18.52338 1.000 19.09203 89 PRO A CA 1
ATOM 692 C C . PRO A 1 91 ? -40.59357 -9.55644 19.75606 1.000 24.26557 89 PRO A C 1
ATOM 693 O O . PRO A 1 91 ? -40.52509 -10.03420 20.88550 1.000 22.76835 89 PRO A O 1
ATOM 697 N N . ILE A 1 92 ? -40.88570 -8.28330 19.52332 1.000 24.40250 90 ILE A N 1
ATOM 698 C CA . ILE A 1 92 ? -41.26241 -7.33680 20.57410 1.000 24.92302 90 ILE A CA 1
ATOM 699 C C . ILE A 1 92 ? -42.79216 -7.25797 20.61058 1.000 27.97646 90 ILE A C 1
ATOM 700 O O . ILE A 1 92 ? -43.41343 -6.76964 19.66064 1.000 28.90581 90 ILE A O 1
ATOM 705 N N . LEU A 1 93 ? -43.41420 -7.73553 21.71840 1.000 23.70565 91 LEU A N 1
ATOM 706 C CA . LEU A 1 93 ? -44.87005 -7.95600 21.78059 1.000 28.61718 91 LEU A CA 1
ATOM 707 C C . LEU A 1 93 ? -45.59774 -6.98523 22.69413 1.000 42.12247 91 LEU A C 1
ATOM 708 O O . LEU A 1 93 ? -46.49762 -6.24813 22.27044 1.000 47.71832 91 LEU A O 1
ATOM 713 N N . ASP A 1 94 ? -45.24434 -6.96425 23.97384 1.000 39.76033 92 ASP A N 1
ATOM 714 C CA . ASP A 1 94 ? -45.93656 -6.09565 24.92002 1.000 58.57468 92 ASP A CA 1
ATOM 715 C C . ASP A 1 94 ? -45.43462 -4.66067 24.82122 1.000 56.03299 92 ASP A C 1
ATOM 716 O O . ASP A 1 94 ? -46.19549 -3.70512 25.03688 1.000 64.03410 92 ASP A O 1
ATOM 721 N N . ASN A 1 95 ? -44.16621 -4.49954 24.48626 1.000 36.01224 93 ASN A N 1
ATOM 722 C CA . ASN A 1 95 ? -43.46924 -3.23217 24.57977 1.000 47.18585 93 ASN A CA 1
ATOM 723 C C . ASN A 1 95 ? -43.66172 -2.42766 23.30543 1.000 49.37213 93 ASN A C 1
ATOM 724 O O . ASN A 1 95 ? -43.99193 -2.96431 22.24546 1.000 36.59435 93 ASN A O 1
ATOM 729 N N . VAL A 1 96 ? -43.40020 -1.12987 23.40365 1.000 33.82388 94 VAL A N 1
ATOM 730 C CA . VAL A 1 96 ? -43.20671 -0.30609 22.22275 1.000 45.95990 94 VAL A CA 1
ATOM 731 C C . VAL A 1 96 ? -41.75047 0.17464 22.21729 1.000 47.83632 94 VAL A C 1
ATOM 732 O O . VAL A 1 96 ? -41.00486 -0.01842 23.18021 1.000 46.27928 94 VAL A O 1
ATOM 736 N N . VAL A 1 97 ? -41.32980 0.75956 21.10071 1.000 41.79806 95 VAL A N 1
ATOM 737 C CA . VAL A 1 97 ? -39.92595 1.15851 20.96388 1.000 36.20470 95 VAL A CA 1
ATOM 738 C C . VAL A 1 97 ? -39.80509 2.65088 21.27635 1.000 27.22449 95 VAL A C 1
ATOM 739 O O . VAL A 1 97 ? -40.70860 3.42963 20.92944 1.000 40.93818 95 VAL A O 1
ATOM 743 N N . PRO A 1 98 ? -38.72651 3.08574 21.92740 1.000 26.85835 96 PRO A N 1
ATOM 744 C CA . PRO A 1 98 ? -38.63417 4.47110 22.39518 1.000 35.41279 96 PRO A CA 1
ATOM 745 C C . PRO A 1 98 ? -38.17534 5.42924 21.31205 1.000 41.94731 96 PRO A C 1
ATOM 746 O O . PRO A 1 98 ? -37.51070 5.04735 20.34617 1.000 30.75208 96 PRO A O 1
ATOM 750 N N . VAL A 1 99 ? -38.49544 6.70443 21.54020 1.000 38.09557 97 VAL A N 1
ATOM 751 C CA . VAL A 1 99 ? -38.13503 7.80799 20.65272 1.000 28.50101 97 VAL A CA 1
ATOM 752 C C . VAL A 1 99 ? -36.91794 8.51223 21.24092 1.000 33.19522 97 VAL A C 1
ATOM 753 O O . VAL A 1 99 ? -36.88246 8.81306 22.44615 1.000 33.82900 97 VAL A O 1
ATOM 757 N N . LEU A 1 100 ? -35.91409 8.76317 20.40840 1.000 24.99383 98 LEU A N 1
ATOM 758 C CA . LEU A 1 100 ? -34.68725 9.39275 20.87741 1.000 26.97893 98 LEU A CA 1
ATOM 759 C C . LEU A 1 100 ? -34.88106 10.89479 21.05974 1.000 27.05323 98 LEU A C 1
ATOM 760 O O . LEU A 1 100 ? -35.65323 11.53618 20.33962 1.000 26.25373 98 LEU A O 1
ATOM 765 N N . ASP A 1 101 ? -34.18914 11.45223 22.06366 1.000 31.30814 99 ASP A N 1
ATOM 766 C CA . ASP A 1 101 ? -34.14301 12.90646 22.18788 1.000 28.29921 99 ASP A CA 1
ATOM 767 C C . ASP A 1 101 ? -33.15649 13.51670 21.20675 1.000 24.49360 99 ASP A C 1
ATOM 768 O O . ASP A 1 101 ? -33.39417 14.62144 20.70792 1.000 30.44706 99 ASP A O 1
ATOM 773 N N . SER A 1 102 ? -32.03255 12.84193 20.95493 1.000 31.15103 100 SER A N 1
ATOM 774 C CA . SER A 1 102 ? -31.04982 13.34443 19.99899 1.000 29.77887 100 SER A CA 1
ATOM 775 C C . SER A 1 102 ? -30.32616 12.19559 19.30110 1.000 26.66217 100 SER A C 1
ATOM 776 O O . SER A 1 102 ? -30.28618 11.06455 19.78966 1.000 30.44199 100 SER A O 1
ATOM 779 N N . VAL A 1 103 ? -29.75781 12.50567 18.13590 1.000 25.45747 101 VAL A N 1
ATOM 780 C CA . VAL A 1 103 ? -28.82639 11.63861 17.41854 1.000 24.31548 101 VAL A CA 1
ATOM 781 C C . VAL A 1 103 ? -27.66212 12.48234 16.92768 1.000 23.36192 101 VAL A C 1
ATOM 782 O O . VAL A 1 103 ? -27.86342 13.56514 16.36860 1.000 27.71481 101 VAL A O 1
ATOM 786 N N . THR A 1 104 ? -26.44630 11.97128 17.09547 1.000 24.45154 102 THR A N 1
ATOM 787 C CA . THR A 1 104 ? -25.23488 12.66214 16.66902 1.000 25.74039 102 THR A CA 1
ATOM 788 C C . THR A 1 104 ? -24.58437 11.91330 15.50924 1.000 32.22524 102 THR A C 1
ATOM 789 O O . THR A 1 104 ? -24.20486 10.74570 15.65210 1.000 30.59411 102 THR A O 1
ATOM 793 N N . PHE A 1 105 ? -24.45400 12.58795 14.36742 1.000 28.38939 103 PHE A N 1
ATOM 794 C CA . PHE A 1 105 ? -23.83920 12.02651 13.17210 1.000 30.14512 103 PHE A CA 1
ATOM 795 C C . PHE A 1 105 ? -22.44262 12.60230 12.99334 1.000 36.06430 103 PHE A C 1
ATOM 796 O O . PHE A 1 105 ? -22.26724 13.82468 13.01651 1.000 39.83323 103 PHE A O 1
ATOM 804 N N . LEU A 1 106 ? -21.46332 11.72649 12.79515 1.000 32.35721 104 LEU A N 1
ATOM 805 C CA . LEU A 1 106 ? -20.13048 12.12098 12.35298 1.000 34.93190 104 LEU A CA 1
ATOM 806 C C . LEU A 1 106 ? -20.07093 11.97506 10.83990 1.000 30.49794 104 LEU A C 1
ATOM 807 O O . LEU A 1 106 ? -20.25273 10.87090 10.32144 1.000 35.52423 104 LEU A O 1
ATOM 812 N N . ILE A 1 107 ? -19.81844 13.07616 10.13009 1.000 34.09194 105 ILE A N 1
ATOM 813 C CA . ILE A 1 107 ? -19.93899 13.08810 8.67641 1.000 32.56678 105 ILE A CA 1
ATOM 814 C C . ILE A 1 107 ? -18.71977 13.72300 8.02508 1.000 44.26061 105 ILE A C 1
ATOM 815 O O . ILE A 1 107 ? -18.11304 14.65541 8.55689 1.000 36.77987 105 ILE A O 1
ATOM 820 N N . ASN A 1 108 ? -18.38870 13.21837 6.84066 1.000 39.25088 106 ASN A N 1
ATOM 821 C CA . ASN A 1 108 ? -17.29503 13.74825 6.03983 1.000 44.05417 106 ASN A CA 1
ATOM 822 C C . ASN A 1 108 ? -17.63980 15.14335 5.51151 1.000 43.88083 106 ASN A C 1
ATOM 823 O O . ASN A 1 108 ? -18.81084 15.51458 5.38853 1.000 40.68152 106 ASN A O 1
ATOM 828 N N . GLU A 1 109 ? -16.58857 15.91829 5.21356 1.000 46.16703 107 GLU A N 1
ATOM 829 C CA . GLU A 1 109 ? -16.72276 17.31962 4.80939 1.000 51.88210 107 GLU A CA 1
ATOM 830 C C . GLU A 1 109 ? -17.74383 17.52507 3.69180 1.000 47.47496 107 GLU A C 1
ATOM 831 O O . GLU A 1 109 ? -18.53967 18.47070 3.73550 1.000 47.63980 107 GLU A O 1
ATOM 837 N N . GLN A 1 110 ? -17.71308 16.67171 2.66426 1.000 42.48019 108 GLN A N 1
ATOM 838 C CA . GLN A 1 110 ? -18.64005 16.82663 1.54317 1.000 46.70488 108 GLN A CA 1
ATOM 839 C C . GLN A 1 110 ? -20.08243 16.82585 2.02539 1.000 46.56935 108 GLN A C 1
ATOM 840 O O . GLN A 1 110 ? -20.86459 17.72604 1.69668 1.000 40.00879 108 GLN A O 1
ATOM 846 N N . LEU A 1 111 ? -20.45367 15.80286 2.79796 1.000 38.01311 109 LEU A N 1
ATOM 847 C CA . LEU A 1 111 ? -21.82466 15.69174 3.27224 1.000 34.29323 109 LEU A CA 1
ATOM 848 C C . LEU A 1 111 ? -22.15742 16.80797 4.25434 1.000 39.69462 109 LEU A C 1
ATOM 849 O O . LEU A 1 111 ? -23.28271 17.32435 4.25533 1.000 31.80403 109 LEU A O 1
ATOM 854 N N . TYR A 1 112 ? -21.18746 17.20429 5.08757 1.000 39.29445 110 TYR A N 1
ATOM 855 C CA . TYR A 1 112 ? -21.42241 18.29051 6.03380 1.000 40.32386 110 TYR A CA 1
ATOM 856 C C . TYR A 1 112 ? -21.79940 19.56772 5.30447 1.000 38.72120 110 TYR A C 1
ATOM 857 O O . TYR A 1 112 ? -22.74584 20.26463 5.69147 1.000 47.43189 110 TYR A O 1
ATOM 866 N N . SER A 1 113 ? -21.04802 19.89906 4.25236 1.000 41.84425 111 SER A N 1
ATOM 867 C CA . SER A 1 113 ? -21.34245 21.10038 3.48247 1.000 48.77486 111 SER A CA 1
ATOM 868 C C . SER A 1 113 ? -22.74206 21.02896 2.89473 1.000 44.65124 111 SER A C 1
ATOM 869 O O . SER A 1 113 ? -23.51792 21.98602 2.99269 1.000 45.49563 111 SER A O 1
ATOM 872 N N . LYS A 1 114 ? -23.08418 19.88983 2.28970 1.000 40.22681 112 LYS A N 1
ATOM 873 C CA . LYS A 1 114 ? -24.43710 19.68409 1.78474 1.000 35.16575 112 LYS A CA 1
ATOM 874 C C . LYS A 1 114 ? -25.46393 19.96144 2.87188 1.000 44.24539 112 LYS A C 1
ATOM 875 O O . LYS A 1 114 ? -26.40670 20.73343 2.67427 1.000 36.38587 112 LYS A O 1
ATOM 881 N N . LEU A 1 115 ? -25.28476 19.35003 4.04455 1.000 36.70009 113 LEU A N 1
ATOM 882 C CA . LEU A 1 115 ? -26.24216 19.57259 5.11918 1.000 32.69960 113 LEU A CA 1
ATOM 883 C C . LEU A 1 115 ? -26.22804 21.02087 5.57610 1.000 46.07537 113 LEU A C 1
ATOM 884 O O . LEU A 1 115 ? -27.26072 21.54318 6.01187 1.000 42.96431 113 LEU A O 1
ATOM 889 N N . MET A 1 116 ? -25.08369 21.69227 5.44325 1.000 50.52572 114 MET A N 1
ATOM 890 C CA . MET A 1 116 ? -24.95070 23.03766 5.97532 1.000 54.78877 114 MET A CA 1
ATOM 891 C C . MET A 1 116 ? -25.50401 24.09121 5.02601 1.000 54.45981 114 MET A C 1
ATOM 892 O O . MET A 1 116 ? -25.86742 25.18187 5.47804 1.000 65.65088 114 MET A O 1
ATOM 897 N N . ASP A 1 117 ? -25.58523 23.78872 3.72556 1.000 51.73434 115 ASP A N 1
ATOM 898 C CA . ASP A 1 117 ? -26.25889 24.64651 2.75778 1.000 58.54850 115 ASP A CA 1
ATOM 899 C C . ASP A 1 117 ? -27.77051 24.54064 2.85231 1.000 64.07027 115 ASP A C 1
ATOM 900 O O . ASP A 1 117 ? -28.48118 24.95324 1.92651 1.000 67.24051 115 ASP A O 1
ATOM 905 N N . LEU A 1 118 ? -28.25954 23.97402 3.94786 1.000 64.29215 116 LEU A N 1
ATOM 906 C CA . LEU A 1 118 ? -29.68520 23.91028 4.25487 1.000 67.69895 116 LEU A CA 1
ATOM 907 C C . LEU A 1 118 ? -29.92241 24.69951 5.53285 1.000 70.39527 116 LEU A C 1
ATOM 908 O O . LEU A 1 118 ? -29.44545 24.28668 6.60841 1.000 60.34854 116 LEU A O 1
ATOM 913 N N . PRO A 1 119 ? -30.63043 25.83219 5.47796 1.000 77.34836 117 PRO A N 1
ATOM 914 C CA . PRO A 1 119 ? -30.74473 26.69263 6.66974 1.000 78.37049 117 PRO A CA 1
ATOM 915 C C . PRO A 1 119 ? -31.60960 26.12395 7.78984 1.000 79.95699 117 PRO A C 1
ATOM 916 O O . PRO A 1 119 ? -31.61161 26.70347 8.88457 1.000 76.59242 117 PRO A O 1
ATOM 920 N N . GLN A 1 120 ? -32.32963 25.02334 7.57114 1.000 79.42905 118 GLN A N 1
ATOM 921 C CA . GLN A 1 120 ? -33.29125 24.51264 8.54094 1.000 78.06459 118 GLN A CA 1
ATOM 922 C C . GLN A 1 120 ? -32.89716 23.11752 9.01321 1.000 74.43261 118 GLN A C 1
ATOM 923 O O . GLN A 1 120 ? -32.39156 22.30280 8.23318 1.000 70.45750 118 GLN A O 1
ATOM 929 N N . GLU A 1 121 ? -33.13812 22.84883 10.30096 1.000 77.86901 119 GLU A N 1
ATOM 930 C CA . GLU A 1 121 ? -32.87953 21.52027 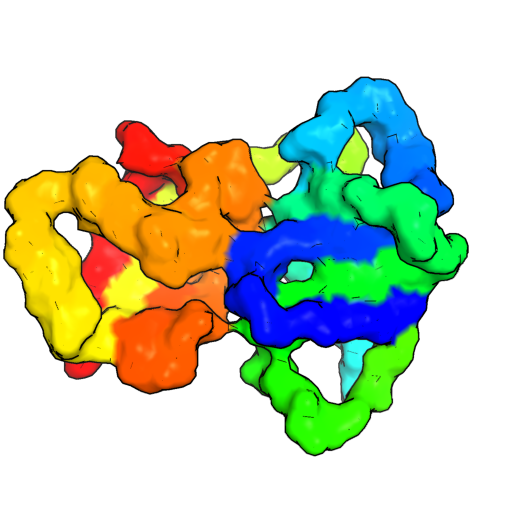10.85207 1.000 69.48557 119 GLU A CA 1
ATOM 931 C C . GLU A 1 121 ? -33.89995 20.50454 10.35529 1.000 69.33765 119 GLU A C 1
ATOM 932 O O . GLU A 1 121 ? -33.56237 19.33468 10.12953 1.000 63.73289 119 GLU A O 1
ATOM 938 N N . MET A 1 122 ? -35.15694 20.93185 10.19408 1.000 83.51586 120 MET A N 1
ATOM 939 C CA . MET A 1 122 ? -36.19804 20.03053 9.71070 1.000 76.61405 120 MET A CA 1
ATOM 940 C C . MET A 1 122 ? -35.85856 19.46976 8.33589 1.000 61.97075 120 MET A C 1
ATOM 941 O O . MET A 1 122 ? -36.22436 18.33241 8.02250 1.000 55.84931 120 MET A O 1
ATOM 946 N N . GLN A 1 123 ? -35.15801 20.23725 7.50586 1.000 55.01161 121 GLN A N 1
ATOM 947 C CA . GLN A 1 123 ? -34.74751 19.71604 6.21589 1.000 52.37594 121 GLN A CA 1
ATOM 948 C C . GLN A 1 123 ? -33.40114 19.00587 6.26705 1.000 42.60017 121 GLN A C 1
ATOM 949 O O . GLN A 1 123 ? -33.04784 18.32383 5.30119 1.000 44.80833 121 GLN A O 1
ATOM 955 N N . GLN A 1 124 ? -32.64582 19.12845 7.36267 1.000 38.88937 122 GLN A N 1
ATOM 956 C CA . GLN A 1 124 ? -31.42867 18.33127 7.47980 1.000 30.54944 122 GLN A CA 1
ATOM 957 C C . GLN A 1 124 ? -31.77419 16.86293 7.67995 1.000 31.23326 122 GLN A C 1
ATOM 958 O O . GLN A 1 124 ? -31.19235 15.98520 7.02928 1.000 26.77557 122 GLN A O 1
ATOM 964 N N . ILE A 1 125 ? -32.73020 16.57710 8.56931 1.000 28.83952 123 ILE A N 1
ATOM 965 C CA . ILE A 1 125 ? -33.16181 15.19284 8.75517 1.000 28.08750 123 ILE A CA 1
ATOM 966 C C . ILE A 1 125 ? -33.89555 14.69264 7.51112 1.000 27.25026 123 ILE A C 1
ATOM 967 O O . ILE A 1 125 ? -33.75169 13.53046 7.11328 1.000 23.19346 123 ILE A O 1
ATOM 972 N N . GLN A 1 126 ? -34.68353 15.55773 6.87289 1.000 27.52795 124 GLN A N 1
ATOM 973 C CA . GLN A 1 126 ? -35.37395 15.14131 5.66020 1.000 28.98611 124 GLN A CA 1
ATOM 974 C C . GLN A 1 126 ? -34.38135 14.79599 4.56234 1.000 22.50640 124 GLN A C 1
ATOM 975 O O . GLN A 1 126 ? -34.63099 13.88422 3.76226 1.000 25.25450 124 GLN A O 1
ATOM 981 N N . PHE A 1 127 ? -33.24466 15.49751 4.51524 1.000 24.37477 125 PHE A N 1
ATOM 982 C CA . PHE A 1 127 ? -32.21507 15.17656 3.53030 1.000 29.13743 125 PHE A CA 1
ATOM 983 C C . PHE A 1 127 ? -31.61995 13.80023 3.79560 1.000 29.65464 125 PHE A C 1
ATOM 984 O O . PHE A 1 127 ? -31.44492 12.99345 2.87598 1.000 22.60280 125 PHE A O 1
ATOM 992 N N . LEU A 1 128 ? -31.29448 13.51434 5.05762 1.000 21.13374 126 LEU A N 1
ATOM 993 C CA . LEU A 1 128 ? -30.78667 12.19182 5.39216 1.000 19.37338 126 LEU A CA 1
ATOM 994 C C . LEU A 1 128 ? -31.83025 11.12639 5.09238 1.000 24.61119 126 LEU A C 1
ATOM 995 O O . LEU A 1 128 ? -31.48427 10.00380 4.69926 1.000 24.34411 126 LEU A O 1
ATOM 1000 N N . HIS A 1 129 ? -33.10864 11.48893 5.21224 1.000 19.25135 127 HIS A N 1
ATOM 1001 C CA . HIS A 1 129 ? -34.20456 10.58988 4.87953 1.000 19.16633 127 HIS A CA 1
ATOM 1002 C C . HIS A 1 129 ? -34.20575 10.23064 3.39565 1.000 26.95191 127 HIS A C 1
ATOM 1003 O O . HIS A 1 129 ? -34.55470 9.10667 3.03165 1.000 26.35525 127 HIS A O 1
ATOM 1010 N N . TYR A 1 130 ? -33.84038 11.16628 2.52046 1.000 19.09891 128 TYR A N 1
ATOM 1011 C CA . TYR A 1 130 ? -33.77761 10.80381 1.09701 1.000 20.79311 128 TYR A CA 1
ATOM 1012 C C . TYR A 1 130 ? -32.53604 9.98611 0.78858 1.000 28.02168 128 TYR A C 1
ATOM 1013 O O . TYR A 1 130 ? -32.57226 9.09068 -0.06668 1.000 26.23603 128 TYR A O 1
ATOM 1022 N N . LYS A 1 131 ? -31.43682 10.27269 1.47756 1.000 21.00664 129 LYS A N 1
ATOM 1023 C CA . LYS A 1 131 ? -30.18331 9.60044 1.18766 1.000 18.84877 129 LYS A CA 1
ATOM 1024 C C . LYS A 1 131 ? -30.18206 8.17484 1.72797 1.000 23.14747 129 LYS A C 1
ATOM 1025 O O . LYS A 1 131 ? -29.64929 7.26534 1.08323 1.000 22.25542 129 LYS A O 1
ATOM 1031 N N . TYR A 1 132 ? -30.79082 7.94984 2.89907 1.000 21.99868 130 TYR A N 1
ATOM 1032 C CA . TYR A 1 132 ? -30.55665 6.70559 3.62057 1.000 28.74472 130 TYR A CA 1
ATOM 1033 C C . TYR A 1 132 ? -31.76650 5.89503 4.04537 1.000 26.20514 130 TYR A C 1
ATOM 1034 O O . TYR A 1 132 ? -31.56684 4.88047 4.72476 1.000 34.18299 130 TYR A O 1
ATOM 1043 N N . ASN A 1 133 ? -32.99453 6.29805 3.73224 1.000 23.00892 131 ASN A N 1
ATOM 1044 C CA . ASN A 1 133 ? -34.15862 5.48405 4.11592 1.000 33.89028 131 ASN A CA 1
ATOM 1045 C C . ASN A 1 133 ? -34.34115 5.45452 5.63199 1.000 29.69107 131 ASN A C 1
ATOM 1046 O O . ASN A 1 133 ? -34.77653 4.46164 6.21882 1.000 28.37728 131 ASN A O 1
ATOM 1051 N N . ILE A 1 134 ? -33.93272 6.52879 6.27133 1.000 20.89334 132 ILE A N 1
ATOM 1052 C CA . ILE A 1 134 ? -34.33422 6.81056 7.64180 1.000 22.11711 132 ILE A CA 1
ATOM 1053 C C . ILE A 1 134 ? -35.73828 7.40457 7.57044 1.000 24.97253 132 ILE A C 1
ATOM 1054 O O . ILE A 1 134 ? -35.93909 8.46741 6.97153 1.000 23.78108 132 ILE A O 1
ATOM 1059 N N . ASN A 1 135 ? -36.71525 6.71508 8.16197 1.000 18.77874 133 ASN A N 1
ATOM 1060 C CA . ASN A 1 135 ? -38.11161 7.13057 8.15585 1.000 18.61019 133 ASN A CA 1
ATOM 1061 C C . ASN A 1 135 ? -38.56037 7.50837 9.56280 1.000 24.31164 133 ASN A C 1
ATOM 1062 O O . ASN A 1 135 ? -38.22380 6.82256 10.53066 1.000 21.81802 133 ASN A O 1
ATOM 1067 N N . SER A 1 136 ? -39.32351 8.59653 9.66367 1.000 23.01674 134 SER A N 1
ATOM 1068 C CA . SER A 1 136 ? -39.72949 9.12806 10.96559 1.000 23.38141 134 SER A CA 1
ATOM 1069 C C . SER A 1 136 ? -40.60849 8.13856 11.71421 1.000 24.22372 134 SER A C 1
ATOM 1070 O O . SER A 1 136 ? -41.58074 7.61088 11.16318 1.000 25.75925 134 SER A O 1
ATOM 1073 N N . MET A 1 137 ? -40.30058 7.94078 13.00054 1.000 26.50792 135 MET A N 1
ATOM 1074 C CA . MET A 1 137 ? -41.12584 7.09748 13.86427 1.000 30.92235 135 MET A CA 1
ATOM 1075 C C . MET A 1 137 ? -41.30363 5.71606 13.25082 1.000 32.18997 135 MET A C 1
ATOM 1076 O O . MET A 1 137 ? -42.40725 5.16680 13.22949 1.000 26.35796 135 MET A O 1
ATOM 1081 N N . GLU A 1 138 ? -40.21963 5.16826 12.69558 1.000 25.43346 136 GLU A N 1
ATOM 1082 C CA . GLU A 1 138 ? -40.34208 3.85623 12.06746 1.000 20.60186 136 GLU A CA 1
ATOM 1083 C C . GLU A 1 138 ? -38.99754 3.14492 12.08900 1.000 27.79037 136 GLU A C 1
ATOM 1084 O O . GLU A 1 138 ? -38.88028 2.06270 12.66836 1.000 24.56450 136 GLU A O 1
ATOM 1090 N N . THR A 1 139 ? -37.98481 3.75177 11.46546 1.000 19.71813 137 THR A N 1
ATOM 1091 C CA . THR A 1 139 ? -36.63586 3.18619 11.42707 1.000 18.76379 137 THR A CA 1
ATOM 1092 C C . THR A 1 139 ? -35.97849 3.23779 12.80800 1.000 22.52629 137 THR A C 1
ATOM 1093 O O . THR A 1 139 ? -35.97796 4.27559 13.46802 1.000 23.08499 137 THR A O 1
ATOM 1097 N N . VAL A 1 140 ? -35.34792 2.14666 13.22251 1.000 22.69353 138 VAL A N 1
ATOM 1098 C CA . VAL A 1 140 ? -34.54122 2.18173 14.43904 1.000 22.42314 138 VAL A CA 1
ATOM 1099 C C . VAL A 1 140 ? -33.11182 2.52154 14.05299 1.000 21.51123 138 VAL A C 1
ATOM 1100 O O . VAL A 1 140 ? -32.52673 1.86060 13.18224 1.000 23.94655 138 VAL A O 1
ATOM 1104 N N . VAL A 1 141 ? -32.54099 3.54956 14.68759 1.000 19.27603 139 VAL A N 1
ATOM 1105 C CA . VAL A 1 141 ? -31.11876 3.84627 14.52618 1.000 18.93046 139 VAL A CA 1
ATOM 1106 C C . VAL A 1 141 ? -30.38008 3.41540 15.79373 1.000 25.57988 139 VAL A C 1
ATOM 1107 O O . VAL A 1 141 ? -30.96835 3.29149 16.87328 1.000 24.32464 139 VAL A O 1
ATOM 1111 N N . HIS A 1 142 ? -29.07731 3.15255 15.64807 1.000 20.84458 140 HIS A N 1
ATOM 1112 C CA . HIS A 1 142 ? -28.27409 2.61176 16.73984 1.000 26.15838 140 HIS A CA 1
ATOM 1113 C C . HIS A 1 142 ? -26.94554 3.34393 16.81267 1.000 25.73773 140 HIS A C 1
ATOM 1114 O O . HIS A 1 142 ? -26.33244 3.63992 15.79041 1.000 23.12444 140 HIS A O 1
ATOM 1121 N N . SER A 1 143 ? -26.49036 3.61610 18.03226 1.000 27.99687 141 SER A N 1
ATOM 1122 C CA . SER A 1 143 ? -25.17852 4.21590 18.21237 1.000 23.15870 141 SER A CA 1
ATOM 1123 C C . SER A 1 143 ? -24.09981 3.36800 17.55038 1.000 28.89513 141 SER A C 1
ATOM 1124 O O . SER A 1 143 ? -24.12978 2.13879 17.61677 1.000 30.73543 141 SER A O 1
ATOM 1127 N N . ARG A 1 144 ? -23.15673 4.03542 16.88873 1.000 26.66757 142 ARG A N 1
ATOM 1128 C CA . ARG A 1 144 ? -22.01716 3.48702 16.14252 1.000 32.10948 142 ARG A CA 1
ATOM 1129 C C . ARG A 1 144 ? -22.40480 2.92168 14.77585 1.000 24.14638 142 ARG A C 1
ATOM 1130 O O . ARG A 1 144 ? -21.50667 2.45066 14.07643 1.000 28.63628 142 ARG A O 1
ATOM 1138 N N . ASP A 1 145 ? -23.68593 2.93754 14.38618 1.000 27.66452 143 ASP A N 1
ATOM 1139 C CA . ASP A 1 145 ? -24.08427 2.53435 13.03347 1.000 25.41215 143 ASP A CA 1
ATOM 1140 C C . ASP A 1 145 ? -23.25378 3.26409 11.99894 1.000 24.97659 143 ASP A C 1
ATOM 1141 O O . ASP A 1 145 ? -23.23510 4.49655 11.97096 1.000 27.53835 143 ASP A O 1
ATOM 1146 N N . ILE A 1 146 ? -22.60204 2.50393 11.12354 1.000 29.31629 144 ILE A N 1
ATOM 1147 C CA . ILE A 1 146 ? -21.83443 3.06434 10.02068 1.000 25.37689 144 ILE A CA 1
ATOM 1148 C C . ILE A 1 146 ? -22.71986 2.99743 8.78349 1.000 33.16249 144 ILE A C 1
ATOM 1149 O O . ILE A 1 146 ? -22.89982 1.92710 8.18014 1.000 28.95373 144 ILE A O 1
ATOM 1154 N N . LEU A 1 147 ? -23.26787 4.15091 8.39794 1.000 23.23030 145 LEU A N 1
ATOM 1155 C CA . LEU A 1 147 ? -24.22033 4.20546 7.29667 1.000 25.52176 145 LEU A CA 1
ATOM 1156 C C . LEU A 1 147 ? -23.50977 4.09647 5.95577 1.000 32.94538 145 LEU A C 1
ATOM 1157 O O . LEU A 1 147 ? -23.95834 3.36370 5.06264 1.000 30.59215 145 LEU A O 1
ATOM 1162 N N . THR A 1 148 ? -22.40265 4.82075 5.80265 1.000 26.90736 146 THR A N 1
ATOM 1163 C CA . THR A 1 148 ? -21.52476 4.69936 4.64720 1.000 28.56594 146 THR A CA 1
ATOM 1164 C C . THR A 1 148 ? -20.09043 4.80505 5.13157 1.000 36.54378 146 THR A C 1
ATOM 1165 O O . THR A 1 148 ? -19.72884 5.78574 5.79133 1.000 32.50981 146 THR A O 1
ATOM 1169 N N . SER A 1 149 ? -19.28658 3.79561 4.80858 1.000 40.00645 147 SER A N 1
ATOM 1170 C CA . SER A 1 149 ? -17.88331 3.81050 5.18793 1.000 40.32689 147 SER A CA 1
ATOM 1171 C C . SER A 1 149 ? -17.22159 5.07420 4.66000 1.000 38.18285 147 SER A C 1
ATOM 1172 O O . SER A 1 149 ? -17.34473 5.40472 3.47817 1.000 37.80960 147 SER A O 1
ATOM 1175 N N . GLY A 1 150 ? -16.55931 5.80263 5.55405 1.000 41.08677 148 GLY A N 1
ATOM 1176 C CA . GLY A 1 150 ? -15.85117 7.01287 5.20050 1.000 43.50101 148 GLY A CA 1
ATOM 1177 C C . GLY A 1 150 ? -16.71292 8.23492 4.98172 1.000 48.67666 148 GLY A C 1
ATOM 1178 O O . GLY A 1 150 ? -16.17206 9.29107 4.63605 1.000 42.42342 148 GLY A O 1
ATOM 1179 N N . LEU A 1 151 ? -18.02628 8.13807 5.16628 1.000 36.15872 149 LEU A N 1
ATOM 1180 C CA . LEU A 1 151 ? -18.89068 9.28159 4.88874 1.000 36.05878 149 LEU A CA 1
ATOM 1181 C C . LEU A 1 151 ? -19.82913 9.62294 6.03501 1.000 34.84813 149 LEU A C 1
ATOM 1182 O O . LEU A 1 151 ? -20.02225 10.80588 6.32451 1.000 33.07952 149 LEU A O 1
ATOM 1187 N N . CYS A 1 152 ? -20.42284 8.62827 6.69472 1.000 32.56642 150 CYS A N 1
ATOM 1188 C CA . CYS A 1 152 ? -21.48406 8.93033 7.65356 1.000 28.83337 150 CYS A CA 1
ATOM 1189 C C . CYS A 1 152 ? -21.60324 7.80957 8.67517 1.000 34.69599 150 CYS A C 1
ATOM 1190 O O . CYS A 1 152 ? -21.77659 6.64331 8.29934 1.000 29.44875 150 CYS A O 1
ATOM 1193 N N . GLN A 1 153 ? -21.51579 8.16959 9.95939 1.000 24.52717 151 GLN A N 1
ATOM 1194 C CA . GLN A 1 153 ? -21.63853 7.25837 11.09058 1.000 29.90713 151 GLN A CA 1
ATOM 1195 C C . GLN A 1 153 ? -22.40265 7.93475 12.21298 1.000 30.48533 151 GLN A C 1
ATOM 1196 O O . GLN A 1 153 ? -22.23525 9.13508 12.44900 1.000 32.93205 151 GLN A O 1
ATOM 1202 N N . ILE A 1 154 ? -23.22414 7.16265 12.91450 1.000 27.23593 152 ILE A N 1
ATOM 1203 C CA . ILE A 1 154 ? -23.89799 7.67045 14.10521 1.000 26.55664 152 ILE A CA 1
ATOM 1204 C C . ILE A 1 154 ? -22.92203 7.57550 15.26754 1.000 37.14917 152 ILE A C 1
ATOM 1205 O O . ILE A 1 154 ? -22.41499 6.49391 15.57629 1.000 37.16084 152 ILE A O 1
ATOM 1210 N N . LEU A 1 155 ? -22.62947 8.71415 15.89530 1.000 36.89888 153 LEU A N 1
ATOM 1211 C CA . LEU A 1 155 ? -21.69436 8.71294 17.01819 1.000 43.14473 153 LEU A CA 1
ATOM 1212 C C . LEU A 1 155 ? -22.37454 8.29037 18.31416 1.000 40.90778 153 LEU A C 1
ATOM 1213 O O . LEU A 1 155 ? -21.83241 7.47836 19.07599 1.000 51.86881 153 LEU A O 1
ATOM 1218 N N . ASN A 1 156 ? -23.55467 8.83961 18.57966 1.000 32.97417 154 ASN A N 1
ATOM 1219 C CA . ASN A 1 156 ? -24.26780 8.60207 19.82230 1.000 37.71468 154 ASN A CA 1
ATOM 1220 C C . ASN A 1 156 ? -25.73780 8.89036 19.60572 1.000 30.03592 154 ASN A C 1
ATOM 1221 O O . ASN A 1 156 ? -26.11589 9.60088 18.67274 1.000 38.57001 154 ASN A O 1
ATOM 1226 N N . CYS A 1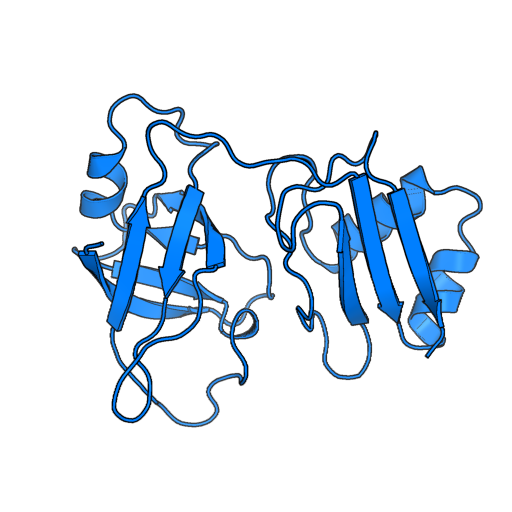 157 ? -26.55973 8.28227 20.45813 1.000 27.75551 155 CYS A N 1
ATOM 1227 C CA . CYS A 1 157 ? -27.97671 8.57468 20.60768 1.000 30.05465 155 CYS A CA 1
ATOM 1228 C C . CYS A 1 157 ? -28.24908 8.81567 22.08460 1.000 34.32736 155 CYS A C 1
ATOM 1229 O O . CYS A 1 157 ? -27.49346 8.37299 22.95017 1.000 33.86896 155 CYS A O 1
ATOM 1232 N N . SER A 1 158 ? -29.36026 9.48702 22.36573 1.000 28.56534 156 SER A N 1
ATOM 1233 C CA . SER A 1 158 ? -29.71254 9.80252 23.74583 1.000 30.56832 156 SER A CA 1
ATOM 1234 C C . SER A 1 158 ? -31.22569 9.84809 23.84440 1.000 28.88705 156 SER A C 1
ATOM 1235 O O . SER A 1 158 ? -31.88594 10.31233 22.90137 1.000 32.79162 156 SER A O 1
ATOM 1238 N N . PRO A 1 159 ? -31.80946 9.39194 24.96541 1.000 28.07776 157 PRO A N 1
ATOM 1239 C CA . PRO A 1 159 ? -31.14916 8.87171 26.17553 1.000 35.47130 157 PRO A CA 1
ATOM 1240 C C . PRO A 1 159 ? -30.75587 7.38560 26.08699 1.000 50.97899 157 PRO A C 1
ATOM 1241 O O . PRO A 1 159 ? -29.99669 6.88612 26.93691 1.000 39.58204 157 PRO A O 1
ATOM 1245 N N . PHE A 1 160 ? -31.24250 6.65818 25.07497 1.000 36.70796 158 PHE A N 1
ATOM 1246 C CA . PHE A 1 160 ? -30.96694 5.23747 24.88140 1.000 35.32095 158 PHE A CA 1
ATOM 1247 C C . PHE A 1 160 ? -30.01111 5.03932 23.70399 1.000 44.37790 158 PHE A C 1
ATOM 1248 O O . PHE A 1 160 ? -29.92116 5.89418 22.81453 1.000 36.90430 158 PHE A O 1
ATOM 1256 N N . PRO A 1 161 ? -29.28239 3.92099 23.65729 1.000 37.17068 159 PRO A N 1
ATOM 1257 C CA . PRO A 1 161 ? -28.32241 3.71615 22.56584 1.000 35.58289 159 PRO A CA 1
ATOM 1258 C C . PRO A 1 161 ? -28.94516 3.31448 21.23277 1.000 24.00781 159 PRO A C 1
ATOM 1259 O O . PRO A 1 161 ? -28.18919 3.07705 20.28971 1.000 29.85624 159 PRO A O 1
ATOM 1263 N N . GLN A 1 162 ? -30.27183 3.22976 21.14824 1.000 26.07580 160 GLN A N 1
ATOM 1264 C CA . GLN A 1 162 ? -31.00548 2.87972 19.93446 1.000 25.65601 160 GLN A CA 1
ATOM 1265 C C . GLN A 1 162 ? -32.46738 3.24795 20.14101 1.000 33.40038 160 GLN A C 1
ATOM 1266 O O . GLN A 1 162 ? -32.95836 3.23116 21.27267 1.000 29.24701 160 GLN A O 1
ATOM 1272 N N . GLY A 1 163 ? -33.14177 3.58851 19.05715 1.000 16.77244 161 GLY A N 1
ATOM 1273 C CA . GLY A 1 163 ? -34.52517 4.00646 19.14412 1.000 20.32206 161 GLY A CA 1
ATOM 1274 C C . GLY A 1 163 ? -34.95910 4.68060 17.86606 1.000 21.70302 161 GLY A C 1
ATOM 1275 O O . GLY A 1 163 ? -34.22004 4.72429 16.87818 1.000 22.78284 161 GLY A O 1
ATOM 1276 N N . LEU A 1 164 ? -36.17625 5.20545 17.90439 1.000 22.89812 162 LEU A N 1
ATOM 1277 C CA . LEU A 1 164 ? -36.78320 5.85515 16.75232 1.000 22.00576 162 LEU A CA 1
ATOM 1278 C C . LEU A 1 164 ? -36.39785 7.33335 16.67602 1.000 28.39594 162 LEU A C 1
ATOM 1279 O O . LEU A 1 164 ? -36.01667 7.95671 17.67086 1.000 23.56919 162 LEU A O 1
ATOM 1284 N N . VAL A 1 165 ? -36.48442 7.88004 15.46368 1.000 22.92986 163 VAL A N 1
ATOM 1285 C CA . VAL A 1 165 ? -36.23521 9.29455 15.19895 1.000 23.98957 163 VAL A CA 1
ATOM 1286 C C . VAL A 1 165 ? -37.58241 9.92798 14.88980 1.000 31.99743 163 VAL A C 1
ATOM 1287 O O . VAL A 1 165 ? -38.26102 9.53204 13.93253 1.000 29.56937 163 VAL A O 1
ATOM 1291 N N . ASP A 1 166 ? -38.00073 10.86517 15.73921 1.000 23.89620 164 ASP A N 1
ATOM 1292 C CA . ASP A 1 166 ? -39.17517 11.68856 15.48317 1.000 24.46374 164 ASP A CA 1
ATOM 1293 C C . ASP A 1 166 ? -38.67278 12.92907 14.75821 1.000 29.00074 164 ASP A C 1
ATOM 1294 O O . ASP A 1 166 ? -37.96277 13.74437 15.34803 1.000 27.62729 164 ASP A O 1
ATOM 1299 N N . PHE A 1 167 ? -39.00394 13.06611 13.47212 1.000 23.76324 165 PHE A N 1
ATOM 1300 C CA . PHE A 1 167 ? -38.42041 14.16778 12.71567 1.000 20.42776 165 PHE A CA 1
ATOM 1301 C C . PHE A 1 167 ? -38.81336 15.52310 13.29603 1.000 29.31504 165 PHE A C 1
ATOM 1302 O O . PHE A 1 167 ? -38.05548 16.48928 13.17101 1.000 32.88983 165 PHE A O 1
ATOM 1310 N N . THR A 1 168 ? -39.97827 15.61176 13.94211 1.000 32.05661 166 THR A N 1
ATOM 1311 C CA . THR A 1 168 ? -40.44249 16.87061 14.51860 1.000 31.80745 166 THR A CA 1
ATOM 1312 C C . THR A 1 168 ? -39.93329 17.10722 15.93363 1.000 43.27633 166 THR A C 1
ATOM 1313 O O . THR A 1 168 ? -40.10946 18.21522 16.45605 1.000 41.74570 166 THR A O 1
ATOM 1317 N N . GLU A 1 169 ? -39.31281 16.10972 16.56310 1.000 32.87863 167 GLU A N 1
ATOM 1318 C CA . GLU A 1 169 ? -38.91099 16.24030 17.95945 1.000 40.95505 167 GLU A CA 1
ATOM 1319 C C . GLU A 1 169 ? -37.44055 15.92897 18.19749 1.000 39.25530 167 GLU A C 1
ATOM 1320 O O . GLU A 1 169 ? -36.77023 16.67347 18.91186 1.000 41.18810 167 GLU A O 1
ATOM 1326 N N . THR A 1 170 ? -36.91740 14.85505 17.60957 1.000 25.72736 168 THR A N 1
ATOM 1327 C CA . THR A 1 170 ? -35.54769 14.43252 17.87783 1.000 25.29771 168 THR A CA 1
ATOM 1328 C C . THR A 1 170 ? -34.54320 15.44746 17.34178 1.000 28.85651 168 THR A C 1
ATOM 1329 O O . THR A 1 170 ? -34.64858 15.90281 16.19813 1.000 28.19718 168 THR A O 1
ATOM 1333 N N . GLN A 1 171 ? -33.56447 15.78832 18.17513 1.000 33.47011 169 GLN A N 1
ATOM 1334 C CA . GLN A 1 171 ? -32.52815 16.75409 17.83219 1.000 33.33878 169 GLN A CA 1
ATOM 1335 C C . GLN A 1 171 ? -31.41314 16.11397 17.01505 1.000 35.09477 169 GLN A C 1
ATOM 1336 O O . GLN A 1 171 ? -30.89021 15.05716 17.37669 1.000 29.29833 169 GLN A O 1
ATOM 1342 N N . LEU A 1 172 ? -31.01331 16.78153 15.93973 1.000 29.57210 170 LEU A N 1
ATOM 1343 C CA . LEU A 1 172 ? -29.93067 16.32023 15.08286 1.000 28.91302 170 LEU A CA 1
ATOM 1344 C C . LEU A 1 172 ? -28.64832 17.07415 15.42790 1.000 32.25388 170 LEU A C 1
ATOM 1345 O O . LEU A 1 172 ? -28.60957 18.30622 15.34516 1.000 35.12358 170 LEU A O 1
ATOM 1350 N N . ILE A 1 173 ? -27.60012 16.33984 15.78873 1.000 26.63096 171 ILE A N 1
ATOM 1351 C CA . ILE A 1 173 ? -26.28579 16.90896 16.07688 1.000 29.16042 171 ILE A CA 1
ATOM 1352 C C . ILE A 1 173 ? -25.31640 16.43106 15.00359 1.000 41.95108 171 ILE A C 1
ATOM 1353 O O . ILE A 1 173 ? -25.09635 15.22279 14.85405 1.000 34.00673 171 ILE A O 1
ATOM 1358 N N . LEU A 1 174 ? -24.72941 17.37406 14.26439 1.000 34.64126 172 LEU A N 1
ATOM 1359 C CA . LEU A 1 174 ? -23.83157 17.07096 13.15497 1.000 35.40698 172 LEU A CA 1
ATOM 1360 C C . LEU A 1 174 ? -22.40524 17.46534 13.51065 1.000 43.91332 172 LEU A C 1
ATOM 1361 O O . LEU A 1 174 ? -22.16089 18.60023 13.93447 1.000 41.98645 172 LEU A O 1
ATOM 1366 N N . VAL A 1 175 ? -21.46490 16.54984 13.28837 1.000 36.35965 173 VAL A N 1
ATOM 1367 C CA . VAL A 1 175 ? -20.05364 16.75076 13.61143 1.000 38.66710 173 VAL A CA 1
ATOM 1368 C C . VAL A 1 175 ? -19.23721 16.55889 12.33733 1.000 48.63978 173 VAL A C 1
ATOM 1369 O O . VAL A 1 175 ? -19.28332 15.48265 11.72563 1.000 44.47407 173 VAL A O 1
ATOM 1373 N N . ASN A 1 176 ? -18.50376 17.60122 11.93035 1.000 46.44124 174 ASN A N 1
ATOM 1374 C CA . ASN A 1 176 ? -17.53255 17.46885 10.84612 1.000 46.54800 174 ASN A CA 1
ATOM 1375 C C . ASN A 1 176 ? -16.42806 16.48566 11.21182 1.000 54.25342 174 ASN A C 1
ATOM 1376 O O . ASN A 1 176 ? -15.98497 16.41766 12.36203 1.000 53.28596 174 ASN A O 1
ATOM 1381 N N . ASP A 1 177 ? -15.94131 15.75949 10.21415 1.000 43.06957 175 ASP A N 1
ATOM 1382 C CA . ASP A 1 177 ? -14.84555 14.83301 10.45187 1.000 52.37052 175 ASP A CA 1
ATOM 1383 C C . ASP A 1 177 ? -13.55386 15.32100 9.79959 1.000 55.64947 175 ASP A C 1
ATOM 1384 O O . ASP A 1 177 ? -12.77873 16.05356 10.41779 1.000 65.37235 175 ASP A O 1
#

Organism: Saccharomyces cerevisiae (strain ATCC 204508 / S288c) (NCBI:txid559292)

Foldseek 3Di:
DDKAFEAADADFQFDAKEAEVVVVVVQPPDDQQQWKKWKWADDDPDDIRPTDITFYHYDHPDDPRHMYHHQLPDDDRPPDDDDTIIDMGIDHPDHWDEFQEWEKEFEPVVVVVLVVDPDQLVSVVVCCVVGVQDAPGTKDFAQRDRDVPGMGTHAIPDDRITGYHSVGHYYHYHYD

B-factor: mean 38.38, std 20.15, range [14.16, 114.6]

GO terms:
  GO:0043335 protein unfolding (P, IDA)
  GO:1904949 ATPase complex (C, IDA)
  GO:0140567 membrane protein dislocase activity (F, IDA)
  GO:0005777 peroxisome (C, IDA)
  GO:0005829 cytosol (C, IDA)
  GO:0016558 protein import into peroxisome matrix (P, IDA)
  GO:0016562 protein import into peroxisome matrix, receptor recycling (P, IDA)
  GO:0016562 protein import into peroxisome matrix, receptor recycling (P, IGI)
  GO:0005777 peroxisome (C, IMP)
  GO:0016887 ATP hydrolysis activity (F, IMP)
  GO:0016562 protein import into peroxisome matrix, receptor recycling (P, IMP)
  GO:0140318 protein transporter activity (F, IDA)
  GO:0005778 peroxisomal membrane (C, EXP)
  GO:0016887 ATP hydrolysis activity (F, EXP)
  GO:1904949 ATPase complex (C, IPI)
  GO:0005829 cytosol (C, TAS)
  GO:0005515 protein binding (F, IPI)